Protein AF-0000000065938820 (afdb_homodimer)

Structure (mmCIF, N/CA/C/O backbone):
data_AF-0000000065938820-model_v1
#
loop_
_entity.id
_entity.type
_entity.pdbx_description
1 polymer 'Phosphoribosyl-AMP cyclohydrolase'
#
loop_
_atom_site.group_PDB
_atom_site.id
_atom_site.type_symbol
_atom_site.label_atom_id
_atom_site.label_alt_id
_atom_site.label_comp_id
_atom_site.label_asym_id
_atom_site.label_entity_id
_atom_site.label_seq_id
_atom_site.pdbx_PDB_ins_code
_atom_site.Cartn_x
_atom_site.Cartn_y
_atom_site.Cartn_z
_atom_site.occupancy
_atom_site.B_iso_or_equiv
_atom_site.auth_seq_id
_atom_site.auth_comp_id
_atom_site.auth_asym_id
_atom_site.auth_atom_id
_atom_site.pdbx_PDB_model_num
ATOM 1 N N . MET A 1 1 ? 9.961 26.672 2.346 1 74.88 1 MET A N 1
ATOM 2 C CA . MET A 1 1 ? 10.852 25.812 1.562 1 74.88 1 MET A CA 1
ATOM 3 C C . MET A 1 1 ? 10.242 24.422 1.379 1 74.88 1 MET A C 1
ATOM 5 O O . MET A 1 1 ? 9.5 23.953 2.24 1 74.88 1 MET A O 1
ATOM 9 N N . THR A 1 2 ? 10.219 23.906 0.19 1 89.75 2 THR A N 1
ATOM 10 C CA . THR A 1 2 ? 9.68 22.594 -0.149 1 89.75 2 THR A CA 1
ATOM 11 C C . THR A 1 2 ? 10.469 21.484 0.553 1 89.75 2 THR A C 1
ATOM 13 O O . THR A 1 2 ? 11.703 21.469 0.5 1 89.75 2 THR A O 1
ATOM 16 N N . HIS A 1 3 ? 9.781 20.766 1.315 1 94.62 3 HIS A N 1
ATOM 17 C CA . HIS A 1 3 ? 10.453 19.688 2.018 1 94.62 3 HIS A CA 1
ATOM 18 C C . HIS A 1 3 ? 11.203 18.781 1.047 1 94.62 3 HIS A C 1
ATOM 20 O O . HIS A 1 3 ? 10.688 18.438 -0.017 1 94.62 3 HIS A O 1
ATOM 26 N N . PRO A 1 4 ? 12.383 18.281 1.382 1 95.88 4 PRO A N 1
ATOM 27 C CA . PRO A 1 4 ? 13.219 17.484 0.478 1 95.88 4 PRO A CA 1
ATOM 28 C C . PRO A 1 4 ? 12.531 16.219 -0.011 1 95.88 4 PRO A C 1
ATOM 30 O O . PRO A 1 4 ? 12.812 15.734 -1.11 1 95.88 4 PRO A O 1
ATOM 33 N N . VAL A 1 5 ? 11.641 15.695 0.772 1 97.56 5 VAL A N 1
ATOM 34 C CA . VAL A 1 5 ? 10.977 14.461 0.366 1 97.56 5 VAL A CA 1
ATOM 35 C C . VAL A 1 5 ? 10.133 14.719 -0.882 1 97.56 5 VAL A C 1
ATOM 37 O O . VAL A 1 5 ? 9.953 13.82 -1.71 1 97.56 5 VAL A O 1
ATOM 40 N N . ILE A 1 6 ? 9.578 15.906 -1.03 1 97.94 6 ILE A N 1
ATOM 41 C CA . ILE A 1 6 ? 8.742 16.25 -2.172 1 97.94 6 ILE A CA 1
ATOM 42 C C . ILE A 1 6 ? 9.586 16.281 -3.443 1 97.94 6 ILE A C 1
ATOM 44 O O . ILE A 1 6 ? 9.117 15.891 -4.516 1 97.94 6 ILE A O 1
ATOM 48 N N . THR A 1 7 ? 10.859 16.609 -3.297 1 96.56 7 THR A N 1
ATOM 49 C CA . THR A 1 7 ? 11.789 16.609 -4.422 1 96.56 7 THR A CA 1
ATOM 50 C C . THR A 1 7 ? 12.219 15.18 -4.754 1 96.56 7 THR A C 1
ATOM 52 O O . THR A 1 7 ? 12.422 14.844 -5.926 1 96.56 7 THR A O 1
ATOM 55 N N . ALA A 1 8 ? 12.297 14.344 -3.775 1 97.75 8 ALA A N 1
ATOM 56 C CA . ALA A 1 8 ? 12.773 12.969 -3.945 1 97.75 8 ALA A CA 1
ATOM 57 C C . ALA A 1 8 ? 11.664 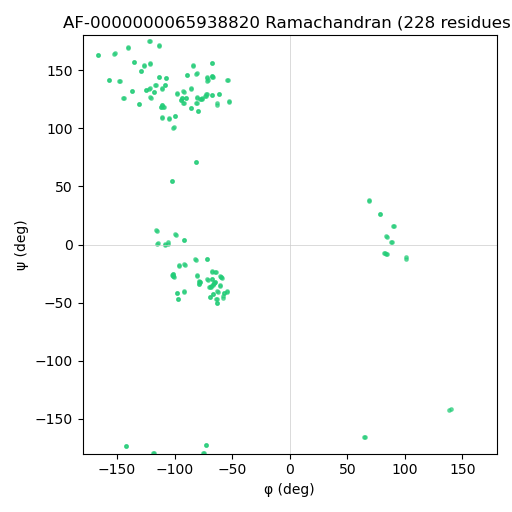12.07 -4.484 1 97.75 8 ALA A C 1
ATOM 59 O O . ALA A 1 8 ? 11.93 11.055 -5.125 1 97.75 8 ALA A O 1
ATOM 60 N N . ALA A 1 9 ? 10.414 12.445 -4.188 1 98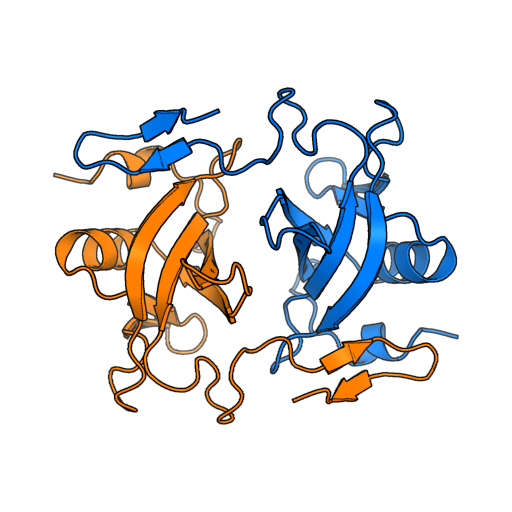.5 9 ALA A N 1
ATOM 61 C CA . ALA A 1 9 ? 9.266 11.617 -4.559 1 98.5 9 ALA A CA 1
ATOM 62 C C . ALA A 1 9 ? 9.031 11.648 -6.066 1 98.5 9 ALA A C 1
ATOM 64 O O . ALA A 1 9 ? 9.25 12.68 -6.711 1 98.5 9 ALA A O 1
ATOM 65 N N . ARG A 1 10 ? 8.68 10.562 -6.613 1 98.44 10 ARG A N 1
ATOM 66 C CA . ARG A 1 10 ? 8.281 10.445 -8.008 1 98.44 10 ARG A CA 1
ATOM 67 C C . ARG A 1 10 ? 6.762 10.383 -8.141 1 98.44 10 ARG A C 1
ATOM 69 O O . ARG A 1 10 ? 6.168 9.312 -7.977 1 98.44 10 ARG A O 1
ATOM 76 N N . PHE A 1 11 ? 6.184 11.516 -8.492 1 98.56 11 PHE A N 1
ATOM 77 C CA . PHE A 1 11 ? 4.738 11.602 -8.68 1 98.56 11 PHE A CA 1
ATOM 78 C C . PHE A 1 11 ? 4.34 11.07 -10.055 1 98.56 11 PHE A C 1
ATOM 80 O O . PHE A 1 11 ? 5.113 11.156 -11.008 1 98.56 11 PHE A O 1
ATOM 87 N N . ASN A 1 12 ? 3.158 10.484 -10.078 1 97.25 12 ASN A N 1
ATOM 88 C CA . ASN A 1 12 ? 2.691 10.055 -11.391 1 97.25 12 ASN A CA 1
ATOM 89 C C . ASN A 1 12 ? 2.266 11.242 -12.25 1 97.25 12 ASN A C 1
ATOM 91 O O . ASN A 1 12 ? 2.461 12.391 -11.867 1 97.25 12 ASN A O 1
ATOM 95 N N . GLU A 1 13 ? 1.677 10.961 -13.422 1 95.56 13 GLU A N 1
ATOM 96 C CA . GLU A 1 13 ? 1.342 12 -14.391 1 95.56 13 GLU A CA 1
ATOM 97 C C . GLU A 1 13 ? 0.293 12.961 -13.828 1 95.56 13 GLU A C 1
ATOM 99 O O . GLU A 1 13 ? 0.225 14.117 -14.234 1 95.56 13 GLU A O 1
ATOM 104 N N . ALA A 1 14 ? -0.484 12.484 -12.844 1 96.69 14 ALA A N 1
ATOM 105 C CA . ALA A 1 14 ? -1.538 13.305 -12.25 1 96.69 14 ALA A CA 1
ATOM 106 C C . ALA A 1 14 ? -1.019 14.07 -11.039 1 96.69 14 ALA A C 1
ATOM 108 O O . ALA A 1 14 ? -1.791 14.727 -10.328 1 96.69 14 ALA A O 1
ATOM 109 N N . GLY A 1 15 ? 0.276 13.961 -10.734 1 98.12 15 GLY A N 1
ATOM 110 C CA . GLY A 1 15 ? 0.854 14.633 -9.586 1 98.12 15 GLY A CA 1
ATOM 111 C C . GLY A 1 15 ? 0.56 13.93 -8.273 1 98.12 15 GLY A C 1
ATOM 112 O O . GLY A 1 15 ? 0.515 14.57 -7.219 1 98.12 15 GLY A O 1
ATOM 113 N N . LEU A 1 16 ? 0.341 12.617 -8.375 1 98.69 16 LEU A N 1
ATOM 114 C CA . LEU A 1 16 ? -0.082 11.883 -7.188 1 98.69 16 LEU A CA 1
ATOM 115 C C . LEU A 1 16 ? 0.898 10.758 -6.863 1 98.69 16 LEU A C 1
ATOM 117 O O . LEU A 1 16 ? 1.628 10.297 -7.738 1 98.69 16 LEU A O 1
ATOM 121 N N . ILE A 1 17 ? 0.941 10.352 -5.648 1 98.81 17 ILE A N 1
ATOM 122 C CA . ILE A 1 17 ? 1.743 9.242 -5.148 1 98.81 17 ILE A CA 1
ATOM 123 C C . ILE A 1 17 ? 0.912 8.398 -4.184 1 98.81 17 ILE A C 1
ATOM 125 O O . ILE A 1 17 ? 0.178 8.938 -3.352 1 98.81 17 ILE A O 1
ATOM 129 N N . PRO A 1 18 ? 0.91 7.074 -4.34 1 98.88 18 PRO A N 1
ATOM 130 C CA . PRO A 1 18 ? 0.192 6.262 -3.357 1 98.88 18 PRO A CA 1
ATOM 131 C C . PRO A 1 18 ? 0.839 6.301 -1.974 1 98.88 18 PRO A C 1
ATOM 133 O O . PRO A 1 18 ? 2.066 6.352 -1.863 1 98.88 18 PRO A O 1
ATOM 136 N N . ALA A 1 19 ? 0.026 6.285 -0.978 1 98.94 19 ALA A N 1
ATOM 137 C CA . ALA A 1 19 ? 0.451 6.27 0.419 1 98.94 19 ALA A CA 1
ATOM 138 C C . ALA A 1 19 ? -0.268 5.176 1.201 1 98.94 19 ALA A C 1
ATOM 140 O O . ALA A 1 19 ? -1.5 5.141 1.24 1 98.94 19 ALA A O 1
ATOM 141 N N . ILE A 1 20 ? 0.505 4.305 1.738 1 98.94 20 ILE A N 1
ATOM 142 C CA . ILE A 1 20 ? -0.006 3.215 2.561 1 98.94 20 ILE A CA 1
ATOM 143 C C . ILE A 1 20 ? -0.032 3.643 4.027 1 98.94 20 ILE A C 1
ATOM 145 O O . ILE A 1 20 ? 0.998 4.031 4.586 1 98.94 20 ILE A O 1
ATOM 149 N N . ALA A 1 21 ? -1.183 3.605 4.645 1 98.94 21 ALA A N 1
ATOM 150 C CA . ALA A 1 21 ? -1.28 3.873 6.078 1 98.94 21 ALA A CA 1
ATOM 151 C C . ALA A 1 21 ? -1.236 2.576 6.879 1 98.94 21 ALA A C 1
ATOM 153 O O . ALA A 1 21 ? -2.033 1.665 6.645 1 98.94 21 ALA A O 1
ATOM 154 N N . GLN A 1 22 ? -0.349 2.496 7.766 1 98.94 22 GLN A N 1
ATOM 155 C CA . GLN A 1 22 ? -0.151 1.353 8.648 1 98.94 22 GLN A CA 1
ATOM 156 C C . GLN A 1 22 ? -0.178 1.776 10.117 1 98.94 22 GLN A C 1
ATOM 158 O O . GLN A 1 22 ? 0.454 2.766 10.492 1 98.94 22 GLN A O 1
ATOM 163 N N . GLN A 1 23 ? -0.93 1.008 10.898 1 98.88 23 GLN A N 1
ATOM 164 C CA . GLN A 1 23 ? -0.911 1.281 12.336 1 98.88 23 GLN A CA 1
ATOM 165 C C . GLN A 1 23 ? 0.488 1.09 12.914 1 98.88 23 GLN A C 1
ATOM 167 O O . GLN A 1 23 ? 1.075 0.014 12.789 1 98.88 23 GLN A O 1
ATOM 172 N N . HIS A 1 24 ? 0.98 2.051 13.648 1 98.62 24 HIS A N 1
ATOM 173 C CA . HIS A 1 24 ? 2.4 2.105 13.977 1 98.62 24 HIS A CA 1
ATOM 174 C C . HIS A 1 24 ? 2.781 1.016 14.969 1 98.62 24 HIS A C 1
ATOM 176 O O . HIS A 1 24 ? 3.898 0.494 14.93 1 98.62 24 HIS A O 1
ATOM 182 N N . ASP A 1 25 ? 1.907 0.591 15.836 1 98 25 ASP A N 1
ATOM 183 C CA . ASP A 1 25 ? 2.287 -0.281 16.938 1 98 25 ASP A CA 1
ATOM 184 C C . ASP A 1 25 ? 1.928 -1.735 16.641 1 98 25 ASP A C 1
ATOM 186 O O . ASP A 1 25 ? 2.594 -2.656 17.125 1 98 25 ASP A O 1
ATOM 190 N N . THR A 1 26 ? 0.891 -2.002 15.82 1 97.5 26 THR A N 1
ATOM 191 C CA . THR A 1 26 ? 0.45 -3.369 15.562 1 97.5 26 THR A CA 1
ATOM 192 C C . THR A 1 26 ? 0.967 -3.863 14.219 1 97.5 26 THR A C 1
ATOM 194 O O . THR A 1 26 ? 1.036 -5.07 13.977 1 97.5 26 THR A O 1
ATOM 197 N N . GLY A 1 27 ? 1.227 -2.93 13.25 1 98.31 27 GLY A N 1
ATOM 198 C CA . GLY A 1 27 ? 1.671 -3.305 11.914 1 98.31 27 GLY A CA 1
ATOM 199 C C . GLY A 1 27 ? 0.526 -3.557 10.953 1 98.31 27 GLY A C 1
ATOM 200 O O . GLY A 1 27 ? 0.749 -3.916 9.797 1 98.31 27 GLY A O 1
ATOM 201 N N . GLU A 1 28 ? -0.659 -3.365 11.43 1 98.25 28 GLU A N 1
ATOM 202 C CA . GLU A 1 28 ? -1.814 -3.576 10.562 1 98.25 28 GLU A CA 1
ATOM 203 C C . GLU A 1 28 ? -1.872 -2.531 9.453 1 98.25 28 GLU A C 1
ATOM 205 O O . GLU A 1 28 ? -1.728 -1.334 9.711 1 98.25 28 GLU A O 1
ATOM 210 N N . VAL A 1 29 ? -2.012 -3.002 8.195 1 98.94 29 VAL A N 1
ATOM 211 C CA . VAL A 1 29 ? -2.262 -2.066 7.105 1 98.94 29 VAL A CA 1
ATOM 212 C C . VAL A 1 29 ? -3.717 -1.604 7.145 1 98.94 29 VAL A C 1
ATOM 214 O O . VAL A 1 29 ? -4.637 -2.424 7.086 1 98.94 29 VAL A O 1
ATOM 217 N N . LEU A 1 30 ? -3.926 -0.308 7.176 1 98.88 30 LEU A N 1
ATOM 218 C CA . LEU A 1 30 ? -5.254 0.251 7.402 1 98.88 30 LEU A CA 1
ATOM 219 C C . LEU A 1 30 ? -5.922 0.62 6.078 1 98.88 30 LEU A C 1
ATOM 221 O O . LEU A 1 30 ? -7.102 0.326 5.871 1 98.88 30 LEU A O 1
ATOM 225 N N . MET A 1 31 ? -5.223 1.31 5.168 1 98.81 31 MET A N 1
ATOM 226 C CA . MET A 1 31 ? -5.766 1.805 3.906 1 98.81 31 MET A CA 1
ATOM 227 C C . MET A 1 31 ? -4.645 2.246 2.971 1 98.81 31 MET A C 1
ATOM 229 O O . MET A 1 31 ? -3.48 2.305 3.373 1 98.81 31 MET A O 1
ATOM 233 N N . MET A 1 32 ? -4.977 2.363 1.763 1 98.88 32 MET A N 1
ATOM 234 C CA . MET A 1 32 ? -4.148 3.088 0.801 1 98.88 32 MET A CA 1
ATOM 235 C C . MET A 1 32 ? -4.934 4.23 0.164 1 98.88 32 MET A C 1
ATOM 237 O O . MET A 1 32 ? -6.102 4.07 -0.188 1 98.88 32 MET A O 1
ATOM 241 N N . ALA A 1 33 ? -4.324 5.367 0.09 1 98.62 33 ALA A N 1
ATOM 242 C CA . ALA A 1 33 ? -4.895 6.535 -0.572 1 98.62 33 ALA A CA 1
ATOM 243 C C . ALA A 1 33 ? -3.818 7.32 -1.32 1 98.62 33 ALA A C 1
ATOM 245 O O . ALA A 1 33 ? -2.709 6.82 -1.527 1 98.62 33 ALA A O 1
ATOM 246 N N . TRP A 1 34 ? -4.199 8.438 -1.82 1 98.75 34 TRP A N 1
ATOM 247 C CA . TRP A 1 34 ? -3.295 9.203 -2.676 1 98.75 34 TRP A CA 1
ATOM 248 C C . TRP A 1 34 ? -2.893 10.516 -2.014 1 98.75 34 TRP A C 1
ATOM 250 O O . TRP A 1 34 ? -3.688 11.117 -1.289 1 98.75 34 TRP A O 1
ATOM 260 N N . MET A 1 35 ? -1.697 10.867 -2.258 1 98.88 35 MET A N 1
ATOM 261 C CA . MET A 1 35 ? -1.204 12.164 -1.806 1 98.88 35 MET A CA 1
ATOM 262 C C . MET A 1 35 ? -0.596 12.945 -2.963 1 98.88 35 MET A C 1
ATOM 264 O O . MET A 1 35 ? -0.223 12.367 -3.984 1 98.88 35 MET A O 1
ATOM 268 N N . ASN A 1 36 ? -0.599 14.242 -2.861 1 98.75 36 ASN A N 1
ATOM 269 C CA . ASN A 1 36 ? 0.2 15.133 -3.697 1 98.75 36 ASN A CA 1
ATOM 270 C C . ASN A 1 36 ? 1.191 15.945 -2.865 1 98.75 36 ASN A C 1
ATOM 272 O O . ASN A 1 36 ? 1.304 15.742 -1.655 1 98.75 36 ASN A O 1
ATOM 276 N N . ALA A 1 37 ? 1.942 16.781 -3.557 1 98.56 37 ALA A N 1
ATOM 277 C CA . ALA A 1 37 ? 2.967 17.562 -2.871 1 98.56 37 ALA A CA 1
ATOM 278 C C . ALA A 1 37 ? 2.371 18.344 -1.705 1 98.56 37 ALA A C 1
ATOM 280 O O . ALA A 1 37 ? 2.938 18.375 -0.61 1 98.56 37 ALA A O 1
ATOM 281 N N . GLU A 1 38 ? 1.217 18.891 -1.902 1 98.56 38 GLU A N 1
ATOM 282 C CA . GLU A 1 38 ? 0.58 19.719 -0.883 1 98.56 38 GLU A CA 1
ATOM 283 C C . GLU A 1 38 ? 0.142 18.875 0.314 1 98.56 38 GLU A C 1
ATOM 285 O O . GLU A 1 38 ? 0.326 19.281 1.464 1 98.56 38 GLU A O 1
ATOM 290 N N . SER A 1 39 ? -0.468 17.734 0.057 1 98.81 39 SER A N 1
ATOM 291 C CA . SER A 1 39 ? -0.937 16.891 1.151 1 98.81 39 SER A CA 1
ATOM 292 C C . SER A 1 39 ? 0.232 16.328 1.952 1 98.81 39 SER A C 1
ATOM 294 O O . SER A 1 39 ? 0.131 16.156 3.168 1 98.81 39 SER A O 1
ATOM 296 N N . ILE A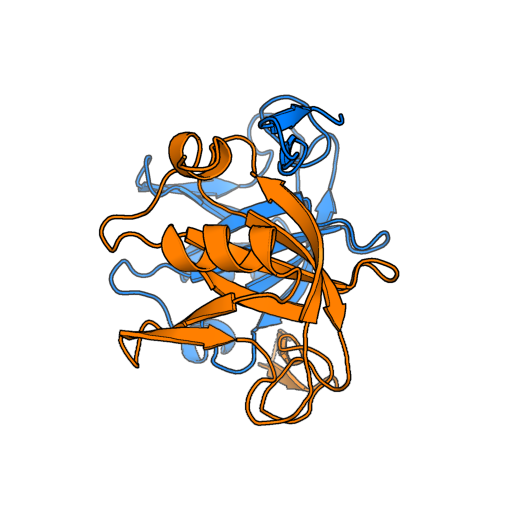 1 40 ? 1.34 16.031 1.283 1 98.75 40 ILE A N 1
ATOM 297 C CA . ILE A 1 40 ? 2.541 15.586 1.98 1 98.75 40 ILE A CA 1
ATOM 298 C C . ILE A 1 40 ? 3.047 16.703 2.9 1 98.75 40 ILE A C 1
ATOM 300 O O . ILE A 1 40 ? 3.277 16.469 4.09 1 98.75 40 ILE A O 1
ATOM 304 N N . ALA A 1 41 ? 3.162 17.875 2.326 1 98.31 41 ALA A N 1
ATOM 305 C CA . ALA A 1 41 ? 3.65 19.016 3.102 1 98.31 41 ALA A CA 1
ATOM 306 C C . ALA A 1 41 ? 2.76 19.266 4.312 1 98.31 41 ALA A C 1
ATOM 308 O O . ALA A 1 41 ? 3.258 19.484 5.422 1 98.31 41 ALA A O 1
ATOM 309 N N . GLU A 1 42 ? 1.504 19.25 4.129 1 98.25 42 GLU A N 1
ATOM 310 C CA . GLU A 1 42 ? 0.563 19.5 5.219 1 98.25 42 GLU A CA 1
ATOM 311 C C . GLU A 1 42 ? 0.669 18.438 6.301 1 98.25 42 GLU A C 1
ATOM 313 O O . GLU A 1 42 ? 0.663 18.75 7.492 1 98.25 42 GLU A O 1
ATOM 318 N N . SER A 1 43 ? 0.7 17.156 5.895 1 98.69 43 SER A N 1
ATOM 319 C CA . SER A 1 43 ? 0.813 16.062 6.852 1 98.69 43 SER A CA 1
ATOM 320 C C . SER A 1 43 ? 2.059 16.203 7.719 1 98.69 43 SER A C 1
ATOM 322 O O . SER A 1 43 ? 2.008 15.992 8.93 1 98.69 43 SER A O 1
ATOM 324 N N . LEU A 1 44 ? 3.162 16.594 7.078 1 98.31 44 LEU A N 1
ATOM 325 C CA . LEU A 1 44 ? 4.422 16.734 7.801 1 98.31 44 LEU A CA 1
ATOM 326 C C . LEU A 1 44 ? 4.375 17.922 8.75 1 98.31 44 LEU A C 1
ATOM 328 O O . LEU A 1 44 ? 4.922 17.875 9.852 1 98.31 44 LEU A O 1
ATOM 332 N N . SER A 1 45 ? 3.734 18.969 8.359 1 97.56 45 SER A N 1
ATOM 333 C CA . SER A 1 45 ? 3.736 20.188 9.148 1 97.56 45 SER A CA 1
ATOM 334 C C . SER A 1 45 ? 2.762 20.094 10.32 1 97.56 45 SER A C 1
ATOM 336 O O . SER A 1 45 ? 3.037 20.609 11.406 1 97.56 45 SER A O 1
ATOM 338 N N . THR A 1 46 ? 1.609 19.375 10.148 1 97.81 46 THR A N 1
ATOM 339 C CA . THR A 1 46 ? 0.548 19.406 11.148 1 97.81 46 THR A CA 1
ATOM 340 C C . THR A 1 46 ? 0.581 18.156 12.008 1 97.81 46 THR A C 1
ATOM 342 O O . THR A 1 46 ? 0.03 18.141 13.117 1 97.81 46 THR A O 1
ATOM 345 N N . GLY A 1 47 ? 1.131 17.094 11.422 1 98.12 47 GLY A N 1
ATOM 346 C CA . GLY A 1 47 ? 1.105 15.805 12.109 1 98.12 47 GLY A CA 1
ATOM 347 C C . GLY A 1 47 ? -0.187 15.039 11.898 1 98.12 47 GLY A C 1
ATOM 348 O O . GLY A 1 47 ? -0.33 13.914 12.367 1 98.12 47 GLY A O 1
ATOM 349 N N . GLN A 1 48 ? -1.12 15.688 11.305 1 98.44 48 GLN A N 1
ATOM 350 C CA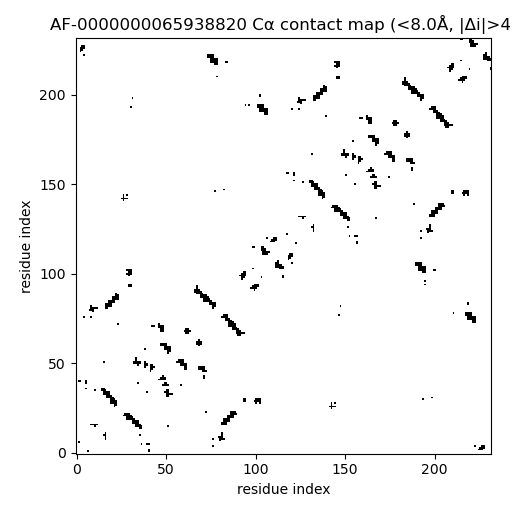 . GLN A 1 48 ? -2.359 15.031 10.898 1 98.44 48 GLN A CA 1
ATOM 351 C C . GLN A 1 48 ? -2.316 14.641 9.43 1 98.44 48 GLN A C 1
ATOM 353 O O . GLN A 1 48 ? -2.021 15.469 8.562 1 98.44 48 GLN A O 1
ATOM 358 N N . VAL A 1 49 ? -2.658 13.375 9.172 1 98.88 49 VAL A N 1
ATOM 359 C CA . VAL A 1 49 ? -2.482 12.883 7.805 1 98.88 49 VAL A CA 1
ATOM 360 C C . VAL A 1 49 ? -3.535 13.508 6.895 1 98.88 49 VAL A C 1
ATOM 362 O O . VAL A 1 49 ? -4.719 13.539 7.23 1 98.88 49 VAL A O 1
ATOM 365 N N . CYS A 1 50 ? -3.104 14.047 5.832 1 98.88 50 CYS A N 1
ATOM 366 C CA . CYS A 1 50 ? -3.902 14.648 4.77 1 98.88 50 CYS A CA 1
ATOM 367 C C . CYS A 1 50 ? -3.697 13.906 3.449 1 98.88 50 CYS A C 1
ATOM 369 O O . CYS A 1 50 ? -2.562 13.633 3.057 1 98.88 50 CYS A O 1
ATOM 371 N N . TYR A 1 51 ? -4.797 13.555 2.766 1 98.81 51 TYR A N 1
ATOM 372 C CA . TYR A 1 51 ? -4.758 12.875 1.473 1 98.81 51 TYR A CA 1
ATOM 373 C C . TYR A 1 51 ? -5.312 13.773 0.372 1 98.81 51 TYR A C 1
ATOM 375 O O . TYR A 1 51 ? -5.73 14.898 0.633 1 98.81 51 TYR A O 1
ATOM 383 N N . PHE A 1 52 ? -5.152 13.32 -0.837 1 98.75 52 PHE A N 1
ATOM 384 C CA . PHE A 1 52 ? -5.773 13.953 -1.995 1 98.75 52 PHE A CA 1
ATOM 385 C C . PHE A 1 52 ? -6.852 13.055 -2.588 1 98.75 52 PHE A C 1
ATOM 387 O O . PHE A 1 52 ? -6.586 11.898 -2.941 1 98.75 52 PHE A O 1
ATOM 394 N N . SER A 1 53 ? -8.055 13.578 -2.57 1 97.25 53 SER A N 1
ATOM 395 C CA . SER A 1 53 ? -9.164 12.859 -3.191 1 97.25 53 SER A CA 1
ATOM 396 C C . SER A 1 53 ? -9.164 13.047 -4.703 1 97.25 53 SER A C 1
ATOM 398 O O . SER A 1 53 ? -9.398 14.148 -5.203 1 97.25 53 SER A O 1
ATOM 400 N N . ARG A 1 54 ? -8.961 12.023 -5.316 1 95.31 54 ARG A N 1
ATOM 401 C CA . ARG A 1 54 ? -8.922 12.078 -6.773 1 95.31 54 ARG A CA 1
ATOM 402 C C . ARG A 1 54 ? -10.297 12.414 -7.344 1 95.31 54 ARG A C 1
ATOM 404 O O . ARG A 1 54 ? -10.414 13.203 -8.281 1 95.31 54 ARG A O 1
ATOM 411 N N . SER A 1 55 ? -11.375 11.82 -6.809 1 93.12 55 SER A N 1
ATOM 412 C CA . SER A 1 55 ? -12.734 12.031 -7.297 1 93.12 55 SER A CA 1
ATOM 413 C C . SER A 1 55 ? -13.211 13.453 -7.016 1 93.12 55 SER A C 1
ATOM 415 O O . SER A 1 55 ? -13.891 14.062 -7.844 1 93.12 55 SER A O 1
ATOM 417 N N . ARG A 1 56 ? -12.812 14.039 -5.871 1 94.94 56 ARG A N 1
ATOM 418 C CA . ARG A 1 56 ? -13.289 15.359 -5.469 1 94.94 56 ARG A CA 1
ATOM 419 C C . ARG A 1 56 ? -12.289 16.438 -5.875 1 94.94 56 ARG A C 1
ATOM 421 O O . ARG A 1 56 ? -12.625 17.625 -5.887 1 94.94 56 ARG A O 1
ATOM 428 N N . GLY A 1 57 ? -11.07 16 -6.141 1 95.69 57 GLY A N 1
ATOM 429 C CA . GLY A 1 57 ? -10.062 16.953 -6.586 1 95.69 57 GLY A CA 1
ATOM 430 C C . GLY A 1 57 ? -9.641 17.922 -5.504 1 95.69 57 GLY A C 1
ATOM 431 O O . GLY A 1 57 ? -9.43 19.109 -5.773 1 95.69 57 GLY A O 1
ATOM 432 N N . LYS A 1 58 ? -9.555 17.422 -4.316 1 97.56 58 LYS A N 1
ATOM 433 C CA . LYS A 1 58 ? -9.188 18.312 -3.223 1 97.56 58 LYS A CA 1
ATOM 434 C C . LYS A 1 58 ? -8.484 17.547 -2.102 1 97.56 58 LYS A C 1
ATOM 436 O O . LYS A 1 58 ? -8.547 16.328 -2.049 1 97.56 58 LYS A O 1
ATOM 441 N N . LEU A 1 59 ? -7.844 18.297 -1.26 1 98.12 59 LEU A N 1
ATOM 442 C CA . LEU A 1 59 ? -7.25 17.75 -0.042 1 98.12 59 LEU A CA 1
ATOM 443 C C . LEU A 1 59 ? -8.328 17.281 0.925 1 98.12 59 LEU A C 1
ATOM 445 O O . LEU A 1 59 ? -9.406 17.875 1.001 1 98.12 59 LEU A O 1
ATOM 449 N N . TRP A 1 60 ? -8.062 16.297 1.576 1 96.75 60 TRP A N 1
ATOM 450 C CA . TRP A 1 60 ? -8.961 15.836 2.629 1 96.75 60 TRP A CA 1
ATOM 451 C C . TRP A 1 60 ? -8.172 15.273 3.805 1 96.75 60 TRP A C 1
ATOM 453 O O . TRP A 1 60 ? -7.32 14.398 3.627 1 96.75 60 TRP A O 1
ATOM 463 N N . ARG A 1 61 ? -8.406 15.75 4.945 1 97.12 61 ARG A N 1
ATOM 464 C CA . ARG A 1 61 ? -7.789 15.305 6.191 1 97.12 61 ARG A CA 1
ATOM 465 C C . ARG A 1 61 ? -8.555 14.125 6.789 1 97.12 61 ARG A C 1
ATOM 467 O O . ARG A 1 61 ? -9.742 14.234 7.09 1 97.12 61 ARG A O 1
ATOM 474 N N . LYS A 1 62 ? -7.867 13.031 6.875 1 96.5 62 LYS A N 1
ATOM 475 C CA . LYS A 1 62 ? -8.531 11.836 7.391 1 96.5 62 LYS A CA 1
ATOM 476 C C . LYS A 1 62 ? -9.203 12.117 8.734 1 96.5 62 LYS A C 1
ATOM 478 O O . LYS A 1 62 ? -8.547 12.562 9.68 1 96.5 62 LYS A O 1
ATOM 483 N N . GLY A 1 63 ? -10.5 11.852 8.758 1 95.56 63 GLY A N 1
ATOM 484 C CA . GLY A 1 63 ? -11.25 11.977 10 1 95.56 63 GLY A CA 1
ATOM 485 C C . GLY A 1 63 ? -11.711 13.398 10.273 1 95.56 63 GLY A C 1
ATOM 486 O O . GLY A 1 63 ? -12.219 13.688 11.359 1 95.56 63 GLY A O 1
ATOM 487 N N . GLU A 1 64 ? -11.539 14.344 9.367 1 93.19 64 GLU A N 1
ATOM 488 C CA . GLU A 1 64 ? -11.93 15.734 9.602 1 93.19 64 GLU A CA 1
ATOM 489 C C . GLU A 1 64 ? -13.43 15.844 9.867 1 93.19 64 GLU A C 1
ATOM 491 O O . GLU A 1 64 ? -13.867 16.672 10.664 1 93.19 64 GLU A O 1
ATOM 496 N N . SER A 1 65 ? -14.211 15 9.203 1 92 65 SER A N 1
ATOM 497 C CA . SER A 1 65 ? -15.656 15.008 9.406 1 92 65 SER A CA 1
ATOM 498 C C . SER A 1 65 ? -16.062 14.023 10.492 1 92 65 SER A C 1
ATOM 500 O O . SER A 1 65 ? -16.891 14.344 11.352 1 92 65 SER A O 1
ATOM 502 N N . SER A 1 66 ? -15.539 12.914 10.57 1 93.56 66 SER A N 1
ATOM 503 C CA . SER A 1 66 ? -15.969 11.805 11.414 1 93.56 66 SER A CA 1
ATOM 504 C C . SER A 1 66 ? -15.281 11.844 12.773 1 93.56 66 SER A C 1
ATOM 506 O O . SER A 1 66 ? -15.719 11.18 13.719 1 93.56 66 SER A O 1
ATOM 508 N N . GLY A 1 67 ? -14.156 12.609 12.906 1 96.5 67 GLY A N 1
ATOM 509 C CA . GLY A 1 67 ? -13.352 12.562 14.117 1 96.5 67 GLY A CA 1
ATOM 510 C C . GLY A 1 67 ? -12.383 11.398 14.148 1 96.5 67 GLY A C 1
ATOM 511 O O . GLY A 1 67 ? -11.57 11.273 15.07 1 96.5 67 GLY A O 1
ATOM 512 N N . HIS A 1 68 ? -12.398 10.445 13.227 1 97.75 68 HIS A N 1
ATOM 513 C CA . HIS A 1 68 ? -11.508 9.297 13.148 1 97.75 68 HIS A CA 1
ATOM 514 C C . HIS A 1 68 ? -10.172 9.672 12.508 1 97.75 68 HIS A C 1
ATOM 516 O O . HIS A 1 68 ? -9.836 9.156 11.438 1 97.75 68 HIS A O 1
ATOM 522 N N . VAL A 1 69 ? -9.375 10.406 13.18 1 98.31 69 VAL A N 1
ATOM 523 C CA . VAL A 1 69 ? -8.188 11.062 12.633 1 98.31 69 VAL A CA 1
ATOM 524 C C . VAL A 1 69 ? -7.012 10.086 12.641 1 98.31 69 VAL A C 1
ATOM 526 O O . VAL A 1 69 ? -7.004 9.109 13.398 1 98.31 69 VAL A O 1
ATOM 529 N N . GLN A 1 70 ? -6.117 10.352 11.75 1 98.69 70 GLN A N 1
ATOM 530 C CA . GLN A 1 70 ? -4.812 9.695 11.727 1 98.69 70 GLN A CA 1
ATOM 531 C C . GLN A 1 70 ? -3.701 10.664 12.125 1 98.69 70 GLN A C 1
ATOM 533 O O . GLN A 1 70 ? -3.49 11.68 11.453 1 98.69 70 GLN A O 1
ATOM 538 N N . ARG A 1 71 ? -3.07 10.32 13.164 1 98.81 71 ARG A N 1
ATOM 539 C CA . ARG A 1 71 ? -1.875 11.07 13.539 1 98.81 71 ARG A CA 1
ATOM 540 C C . ARG A 1 71 ? -0.624 10.438 12.945 1 98.81 71 ARG A C 1
ATOM 542 O O . ARG A 1 71 ? -0.403 9.234 13.086 1 98.81 71 ARG A O 1
ATOM 549 N N . LEU A 1 72 ? 0.192 11.227 12.336 1 98.88 72 LEU A N 1
ATOM 550 C CA . LEU A 1 72 ? 1.401 10.734 11.688 1 98.88 72 LEU A CA 1
ATOM 551 C C . LEU A 1 72 ? 2.512 10.516 12.711 1 98.88 72 LEU A C 1
ATOM 553 O O . LEU A 1 72 ? 2.891 11.438 13.43 1 98.88 72 LEU A O 1
ATOM 557 N N . VAL A 1 73 ? 2.99 9.305 12.773 1 98.88 73 VAL A N 1
ATOM 558 C CA . VAL A 1 73 ? 4.102 8.969 13.656 1 98.88 73 VAL A CA 1
ATOM 559 C C . VAL A 1 73 ? 5.41 8.969 12.867 1 98.88 73 VAL A C 1
ATOM 561 O O . VAL A 1 73 ? 6.426 9.484 13.344 1 98.88 73 VAL A O 1
ATOM 564 N N . GLU A 1 74 ? 5.371 8.414 11.648 1 98.81 74 GLU A N 1
ATOM 565 C CA . GLU A 1 74 ? 6.543 8.32 10.789 1 98.81 74 GLU A CA 1
ATOM 566 C C . GLU A 1 74 ? 6.141 8.188 9.32 1 98.81 74 GLU A C 1
ATOM 568 O O . GLU A 1 74 ? 5.125 7.562 9.008 1 98.81 74 GLU A O 1
ATOM 573 N N . MET A 1 75 ? 6.852 8.812 8.469 1 98.88 75 MET A N 1
ATOM 574 C CA . MET A 1 75 ? 6.691 8.672 7.023 1 98.88 75 MET A CA 1
ATOM 575 C C . MET A 1 75 ? 7.949 8.086 6.395 1 98.88 75 MET A C 1
ATOM 577 O O . MET A 1 75 ? 9.062 8.453 6.758 1 98.88 75 MET A O 1
ATOM 581 N N . ARG A 1 76 ? 7.793 7.141 5.445 1 98.88 76 ARG A N 1
ATOM 582 C CA . ARG A 1 76 ? 8.906 6.543 4.715 1 98.88 76 ARG A CA 1
ATOM 583 C C . ARG A 1 76 ? 8.664 6.59 3.211 1 98.88 76 ARG A C 1
ATOM 585 O O . ARG A 1 76 ? 7.516 6.574 2.764 1 98.88 76 ARG A O 1
ATOM 592 N N . LEU A 1 77 ? 9.703 6.691 2.508 1 98.81 77 LEU A N 1
ATOM 593 C CA . LEU A 1 77 ? 9.695 6.656 1.049 1 98.81 77 LEU A CA 1
ATOM 594 C C . LEU A 1 77 ? 10.352 5.375 0.537 1 98.81 77 LEU A C 1
ATOM 596 O O . LEU A 1 77 ? 11.414 4.984 1.02 1 98.81 77 LEU A O 1
ATOM 600 N N . ASP A 1 78 ? 9.719 4.723 -0.426 1 98.69 78 ASP A N 1
ATOM 601 C CA . ASP A 1 78 ? 10.266 3.434 -0.85 1 98.69 78 ASP A CA 1
ATOM 602 C C . ASP A 1 78 ? 11.516 3.619 -1.698 1 98.69 78 ASP A C 1
ATOM 604 O O . ASP A 1 78 ? 11.945 4.75 -1.945 1 98.69 78 ASP A O 1
ATOM 608 N N . CYS A 1 79 ? 12.133 2.588 -2.174 1 97.88 79 CYS A N 1
ATOM 609 C CA . CYS A 1 79 ? 13.469 2.545 -2.75 1 97.88 79 CYS A CA 1
ATOM 610 C C . CYS A 1 79 ? 13.531 3.336 -4.051 1 97.88 79 CYS A C 1
ATOM 612 O O . CYS A 1 79 ? 14.547 3.959 -4.355 1 97.88 79 CYS A O 1
ATOM 614 N N . ASP A 1 80 ? 12.43 3.355 -4.82 1 96.62 80 ASP A N 1
ATOM 615 C CA . ASP A 1 80 ? 12.492 4.082 -6.086 1 96.62 80 ASP A CA 1
ATOM 616 C C . ASP A 1 80 ? 11.68 5.371 -6.02 1 96.62 80 ASP A C 1
ATOM 618 O O . ASP A 1 80 ? 11.508 6.059 -7.031 1 96.62 80 ASP A O 1
ATOM 622 N N . GLY A 1 81 ? 11.039 5.676 -4.887 1 98.25 81 GLY A N 1
ATOM 623 C CA . GLY A 1 81 ? 10.492 6.996 -4.602 1 98.25 81 GLY A CA 1
ATOM 624 C C . GLY A 1 81 ? 9.055 7.16 -5.066 1 98.25 81 GLY A C 1
ATOM 625 O O . GLY A 1 81 ? 8.531 8.273 -5.09 1 98.25 81 GLY A O 1
ATOM 626 N N . ASP A 1 82 ? 8.344 6.066 -5.359 1 98.56 82 ASP A N 1
ATOM 627 C CA . ASP A 1 82 ? 7.027 6.266 -5.961 1 98.56 82 ASP A CA 1
ATOM 628 C C . ASP A 1 82 ? 5.918 5.762 -5.035 1 98.56 82 ASP A C 1
ATOM 630 O O . ASP A 1 82 ? 4.773 5.602 -5.461 1 98.56 82 ASP A O 1
ATOM 634 N N . THR A 1 83 ? 6.238 5.461 -3.82 1 98.88 83 THR A N 1
ATOM 635 C CA . THR A 1 83 ? 5.25 5.043 -2.83 1 98.88 83 THR A CA 1
ATOM 636 C C . THR A 1 83 ? 5.66 5.5 -1.433 1 98.88 83 THR A C 1
ATOM 638 O O . THR A 1 83 ? 6.836 5.418 -1.069 1 98.88 83 THR A O 1
ATOM 641 N N . LEU A 1 84 ? 4.68 5.934 -0.664 1 98.94 84 LEU A N 1
ATOM 642 C CA . LEU A 1 84 ? 4.91 6.328 0.722 1 98.94 84 LEU A CA 1
ATOM 643 C C . LEU A 1 84 ? 4.328 5.297 1.684 1 98.94 84 LEU A C 1
ATOM 645 O O . LEU A 1 84 ? 3.295 4.688 1.396 1 98.94 84 LEU A O 1
ATOM 649 N N . LEU A 1 85 ? 5.008 5.082 2.752 1 98.94 85 LEU A N 1
ATOM 650 C CA . LEU A 1 85 ? 4.473 4.391 3.918 1 98.94 85 LEU A CA 1
ATOM 651 C C . LEU A 1 85 ? 4.297 5.352 5.09 1 98.94 85 LEU A C 1
ATOM 653 O O . LEU A 1 85 ? 5.246 6.027 5.488 1 98.94 85 LEU A O 1
ATOM 657 N N . LEU A 1 86 ? 3.1 5.48 5.551 1 98.94 86 LEU A N 1
ATOM 658 C CA . LEU A 1 86 ? 2.771 6.293 6.719 1 98.94 86 LEU A CA 1
ATOM 659 C C . LEU A 1 86 ? 2.492 5.418 7.934 1 98.94 86 LEU A C 1
ATOM 661 O O . LEU A 1 86 ? 1.502 4.684 7.961 1 98.94 86 LEU A O 1
ATOM 665 N N . LEU A 1 87 ? 3.395 5.41 8.898 1 98.94 87 LEU A N 1
ATOM 666 C CA . LEU A 1 87 ? 3.059 4.859 10.203 1 98.94 87 LEU A CA 1
ATOM 667 C C . LEU A 1 87 ? 2.205 5.836 11.008 1 98.94 87 LEU A C 1
ATOM 669 O O . LEU A 1 87 ? 2.613 6.977 11.234 1 98.94 87 LEU A O 1
ATOM 673 N N . VAL A 1 88 ? 1.01 5.34 11.477 1 98.94 88 VAL A N 1
ATOM 674 C CA . VAL A 1 88 ? 0.049 6.301 12.016 1 98.94 88 VAL A CA 1
ATOM 675 C C . VAL A 1 88 ? -0.542 5.77 13.312 1 98.94 88 VAL A C 1
ATOM 677 O O . VAL A 1 88 ? -0.47 4.57 13.594 1 98.94 88 VAL A O 1
ATOM 680 N N . GLU A 1 89 ? -1.023 6.699 14.109 1 98.81 89 GLU A N 1
ATOM 681 C CA . GLU A 1 89 ? -1.958 6.41 15.188 1 98.81 89 GLU A CA 1
ATOM 682 C C . GLU A 1 89 ? -3.395 6.723 14.781 1 98.81 89 GLU A C 1
ATOM 684 O O . GLU A 1 89 ? -3.756 7.891 14.602 1 98.81 89 GLU A O 1
ATOM 689 N N . GLN A 1 90 ? -4.184 5.68 14.617 1 98.75 90 GLN A N 1
ATOM 690 C CA . GLN A 1 90 ? -5.559 5.789 14.148 1 98.75 90 GLN A CA 1
ATOM 691 C C . GLN A 1 90 ? -6.527 5.953 15.312 1 98.75 90 GLN A C 1
ATOM 693 O O . GLN A 1 90 ? -6.508 5.164 16.266 1 98.75 90 GLN A O 1
ATOM 698 N N . THR A 1 91 ? -7.359 6.977 15.289 1 98.38 91 THR A N 1
ATOM 699 C CA . THR A 1 91 ? -8.5 7.102 16.188 1 98.38 91 THR A CA 1
ATOM 700 C C . THR A 1 91 ? -9.766 6.539 15.539 1 98.38 91 THR A C 1
ATOM 702 O O . THR A 1 91 ? -10.133 6.938 14.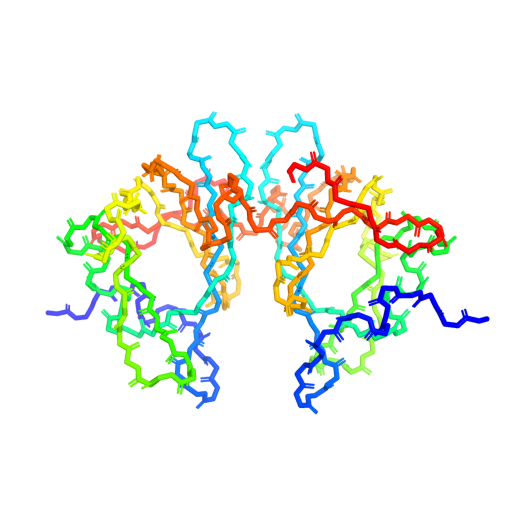438 1 98.38 91 THR A O 1
ATOM 705 N N . GLY A 1 92 ? -10.422 5.598 16.281 1 98 92 GLY A N 1
ATOM 706 C CA . GLY A 1 92 ? -11.602 5.008 15.68 1 98 92 GLY A CA 1
ATOM 707 C C . GLY A 1 92 ? -11.305 4.195 14.438 1 98 92 GLY A C 1
ATOM 708 O O . GLY A 1 92 ? -10.148 3.834 14.188 1 98 92 GLY A O 1
ATOM 709 N N . PRO A 1 93 ? -12.367 3.867 13.656 1 97.94 93 PRO A N 1
ATOM 710 C CA . PRO A 1 93 ? -12.148 3.062 12.453 1 97.94 93 PRO A CA 1
ATOM 711 C C . PRO A 1 93 ? -11.453 3.842 11.336 1 97.94 93 PRO A C 1
ATOM 713 O O . PRO A 1 93 ? -11.703 5.039 11.164 1 97.94 93 PRO A O 1
ATOM 716 N N . ALA A 1 94 ? -10.609 3.195 10.609 1 97.94 94 ALA A N 1
ATOM 717 C CA . ALA A 1 94 ? -9.953 3.818 9.469 1 97.94 94 ALA A CA 1
ATOM 718 C C . ALA A 1 94 ? -10.883 3.861 8.258 1 97.94 94 ALA A C 1
ATOM 720 O O . ALA A 1 94 ? -10.828 4.801 7.457 1 97.94 94 ALA A O 1
ATOM 721 N N . CYS A 1 95 ? -11.727 2.914 8.141 1 97.75 95 CYS A N 1
ATOM 722 C CA . CYS A 1 95 ? -12.586 2.809 6.961 1 97.75 95 CYS A CA 1
ATOM 723 C C . CYS A 1 95 ? -13.883 3.582 7.16 1 97.75 95 CYS A C 1
ATOM 725 O O . CYS A 1 95 ? -14.469 3.549 8.242 1 97.75 95 CYS A O 1
ATOM 727 N N . HIS A 1 96 ? -14.359 4.121 6.133 1 94.44 96 HIS A N 1
ATOM 728 C CA . HIS A 1 96 ? -15.602 4.883 6.172 1 94.44 96 HIS A CA 1
ATOM 729 C C . HIS A 1 96 ? -16.797 3.975 6.457 1 94.44 96 HIS A C 1
ATOM 731 O O . HIS A 1 96 ? -17.844 4.441 6.914 1 94.44 96 HIS A O 1
ATOM 737 N N . THR A 1 97 ? -16.641 2.693 6.164 1 95.75 97 THR A N 1
ATOM 738 C CA . THR A 1 97 ? -17.719 1.737 6.395 1 95.75 97 THR A CA 1
ATOM 739 C C . THR A 1 97 ? -17.906 1.47 7.887 1 95.75 97 THR A C 1
ATOM 741 O O . THR A 1 97 ? -18.891 0.862 8.297 1 95.75 97 THR A O 1
ATOM 744 N N . GLY A 1 98 ? -16.953 1.903 8.641 1 96.25 98 GLY A N 1
ATOM 745 C CA . GLY A 1 98 ? -16.953 1.603 10.062 1 96.25 98 GLY A CA 1
ATOM 746 C C . GLY A 1 98 ? -16.016 0.472 10.43 1 96.25 98 GLY A C 1
ATOM 747 O O . GLY A 1 98 ? -15.742 0.243 11.609 1 96.25 98 GLY A O 1
ATOM 748 N N . ALA A 1 99 ? -15.484 -0.259 9.453 1 97.25 99 ALA A N 1
ATOM 749 C CA . ALA A 1 99 ? -14.516 -1.323 9.711 1 97.25 99 ALA A CA 1
ATOM 750 C C . ALA A 1 99 ? -13.195 -0.752 10.219 1 97.25 99 ALA A C 1
ATOM 752 O O . ALA A 1 99 ? -12.852 0.394 9.922 1 97.25 99 ALA A O 1
ATOM 753 N N . HIS A 1 100 ? -12.453 -1.542 10.914 1 97.06 100 HIS A N 1
ATOM 754 C CA . HIS A 1 100 ? -11.18 -1.113 11.484 1 97.06 100 HIS A CA 1
ATOM 755 C C . HIS A 1 100 ? -10.188 -0.721 10.398 1 97.06 100 HIS A C 1
ATOM 757 O O . HIS A 1 100 ? -9.414 0.227 10.562 1 97.06 100 HIS A O 1
ATOM 763 N N . ASN A 1 101 ? -10.148 -1.441 9.359 1 98.5 101 ASN A N 1
ATOM 764 C CA . ASN A 1 101 ? -9.305 -1.161 8.195 1 98.5 101 ASN A CA 1
ATOM 765 C C . ASN A 1 101 ? -10.031 -1.471 6.891 1 98.5 101 ASN A C 1
ATOM 767 O O . ASN A 1 101 ? -11.109 -2.066 6.898 1 98.5 101 ASN A O 1
ATOM 771 N N . CYS A 1 102 ? -9.516 -1.1 5.801 1 98.69 102 CYS A N 1
ATOM 772 C CA . CYS A 1 102 ? -10.188 -1.21 4.512 1 98.69 102 CYS A CA 1
ATOM 773 C C . CYS A 1 102 ? -10.047 -2.615 3.939 1 98.69 102 CYS A C 1
ATOM 775 O O . CYS A 1 102 ? -10.695 -2.955 2.947 1 98.69 102 CYS A O 1
ATOM 777 N N . PHE A 1 103 ? -9.188 -3.416 4.484 1 98.75 103 PHE A N 1
ATOM 778 C CA . PHE A 1 103 ? -8.852 -4.715 3.916 1 98.75 103 PHE A CA 1
ATOM 779 C C . PHE A 1 103 ? -9.547 -5.836 4.68 1 98.75 103 PHE A C 1
ATOM 781 O O . PHE A 1 103 ? -8.906 -6.809 5.086 1 98.75 103 PHE A O 1
ATOM 788 N N . PHE A 1 104 ? -10.859 -5.691 4.754 1 98.44 104 PHE A N 1
ATOM 789 C CA . PHE A 1 104 ? -11.625 -6.637 5.562 1 98.44 104 PHE A CA 1
ATOM 790 C C . PHE A 1 104 ? -12.258 -7.711 4.688 1 98.44 104 PHE A C 1
ATOM 792 O O . PHE A 1 104 ? -13.062 -8.508 5.164 1 98.44 104 PHE A O 1
ATOM 799 N N . ARG A 1 105 ? -11.953 -7.809 3.385 1 98.5 105 ARG A N 1
ATOM 800 C CA . ARG A 1 105 ? -12.469 -8.828 2.475 1 98.5 105 ARG A CA 1
ATOM 801 C C . ARG A 1 105 ? -11.367 -9.789 2.051 1 98.5 105 ARG A C 1
ATOM 803 O O . ARG A 1 105 ? -10.5 -9.438 1.251 1 98.5 105 ARG A O 1
ATOM 810 N N . ARG A 1 106 ? -11.453 -10.922 2.514 1 98.75 106 ARG A N 1
ATOM 811 C CA . ARG A 1 106 ? -10.484 -11.969 2.207 1 98.75 106 ARG A CA 1
ATOM 812 C C . ARG A 1 106 ? -10.852 -12.688 0.917 1 98.75 106 ARG A C 1
ATOM 814 O O . ARG A 1 106 ? -12.016 -13.016 0.692 1 98.75 106 ARG A O 1
ATOM 821 N N . VAL A 1 107 ? -9.891 -12.891 0.088 1 98.62 107 VAL A N 1
ATOM 822 C CA . VAL A 1 107 ? -10.086 -13.656 -1.139 1 98.62 107 VAL A CA 1
ATOM 823 C C . VAL A 1 107 ? -10.047 -15.148 -0.827 1 98.62 107 VAL A C 1
ATOM 825 O O . VAL A 1 107 ? -9.094 -15.641 -0.205 1 98.62 107 VAL A O 1
ATOM 828 N N . THR A 1 108 ? -11.062 -15.859 -1.235 1 97.44 108 THR A N 1
ATOM 829 C CA . THR A 1 108 ? -11.141 -17.312 -1.088 1 97.44 108 THR A CA 1
ATOM 830 C C . THR A 1 108 ? -11.32 -17.984 -2.445 1 97.44 108 THR A C 1
ATOM 832 O O . THR A 1 108 ? -11.43 -17.312 -3.471 1 97.44 108 THR A O 1
ATOM 835 N N . LYS A 1 109 ? -11.297 -19.281 -2.441 1 93.06 109 LYS A N 1
ATOM 836 C CA . LYS A 1 109 ? -11.484 -20.031 -3.68 1 93.06 109 LYS A CA 1
ATOM 837 C C . LYS A 1 109 ? -12.844 -19.719 -4.309 1 93.06 109 LYS A C 1
ATOM 839 O O . LYS A 1 109 ? -12.977 -19.734 -5.535 1 93.06 109 LYS A O 1
ATOM 844 N N . ASP A 1 110 ? -13.836 -19.344 -3.488 1 92.25 110 ASP A N 1
ATOM 845 C CA . ASP A 1 110 ? -15.211 -19.188 -3.947 1 92.25 110 ASP A CA 1
ATOM 846 C C . ASP A 1 110 ? -15.586 -17.703 -4.07 1 92.25 110 ASP A C 1
ATOM 848 O O . ASP A 1 110 ? -16.719 -17.375 -4.398 1 92.25 110 ASP A O 1
ATOM 852 N N . GLY A 1 111 ? -14.664 -16.828 -3.803 1 95.31 111 GLY A N 1
ATOM 853 C CA . GLY A 1 111 ? -14.984 -15.414 -3.881 1 95.31 111 GLY A CA 1
ATOM 854 C C . GLY A 1 111 ? -14.383 -14.609 -2.75 1 95.31 111 GLY A C 1
ATOM 855 O O . GLY A 1 111 ? -13.195 -14.742 -2.447 1 95.31 111 GLY A O 1
ATOM 856 N N . LEU A 1 112 ? -15.188 -13.625 -2.291 1 96.88 112 LEU A N 1
ATOM 857 C CA . LEU A 1 112 ? -14.742 -12.75 -1.209 1 96.88 112 LEU A CA 1
ATOM 858 C C . LEU A 1 112 ? -15.5 -13.055 0.08 1 96.88 112 LEU A C 1
ATOM 860 O O . LEU A 1 112 ? -16.703 -13.305 0.053 1 96.88 112 LEU A O 1
ATOM 864 N N . GLU A 1 113 ? -14.742 -13.07 1.163 1 97.88 113 GLU A N 1
ATOM 865 C CA . GLU A 1 113 ? -15.32 -13.258 2.492 1 97.88 113 GLU A CA 1
ATOM 866 C C . GLU A 1 113 ? -15 -12.078 3.402 1 97.88 113 GLU A C 1
ATOM 868 O O . GLU A 1 113 ? -13.836 -11.703 3.557 1 97.88 113 GLU A O 1
ATOM 873 N N . GLU A 1 114 ? -16.016 -11.445 4.039 1 96.75 114 GLU A N 1
ATOM 874 C CA . GLU A 1 114 ? -15.773 -10.383 5.008 1 96.75 114 GLU A CA 1
ATOM 875 C C . GLU A 1 114 ? -15.242 -10.938 6.324 1 96.75 114 GLU A C 1
ATOM 877 O O . GLU A 1 114 ? -15.852 -11.836 6.914 1 96.75 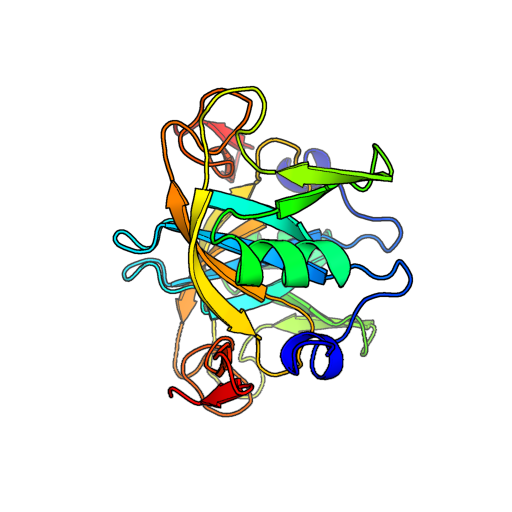114 GLU A O 1
ATOM 882 N N . ILE A 1 115 ? -14.188 -10.484 6.84 1 96.44 115 ILE A N 1
ATOM 883 C CA . ILE A 1 115 ? -13.562 -11.055 8.031 1 96.44 115 ILE A CA 1
ATOM 884 C C . ILE A 1 115 ? -13.625 -10.055 9.18 1 96.44 115 ILE A C 1
ATOM 886 O O . ILE A 1 115 ? -13.094 -10.305 10.258 1 96.44 115 ILE A O 1
ATOM 890 N N . ALA A 1 116 ? -14.219 -8.875 8.984 1 85.5 116 ALA A N 1
ATOM 891 C CA . ALA A 1 116 ? -14.438 -7.906 10.062 1 85.5 116 ALA A CA 1
ATOM 892 C C . ALA A 1 116 ? -15.703 -7.094 9.82 1 85.5 116 ALA A C 1
ATOM 894 O O . ALA A 1 116 ? -16.203 -7.02 8.695 1 85.5 116 ALA A O 1
ATOM 895 N N . MET B 1 1 ? -12.148 -20.75 -15.492 1 73.88 1 MET B N 1
ATOM 896 C CA . MET B 1 1 ? -13.094 -19.75 -15.016 1 73.88 1 MET B CA 1
ATOM 897 C C . MET B 1 1 ? -12.375 -18.625 -14.281 1 73.88 1 MET B C 1
ATOM 899 O O . MET B 1 1 ? -11.32 -18.844 -13.672 1 73.88 1 MET B O 1
ATOM 903 N N . THR B 1 2 ? -12.648 -17.375 -14.586 1 89.56 2 THR B N 1
ATOM 904 C CA . THR B 1 2 ? -12.055 -16.203 -13.977 1 89.56 2 THR B CA 1
ATOM 905 C C . THR B 1 2 ? -12.398 -16.125 -12.492 1 89.56 2 THR B C 1
ATOM 907 O O . THR B 1 2 ? -13.57 -16.25 -12.117 1 89.56 2 THR B O 1
ATOM 910 N N . HIS B 1 3 ? -11.406 -16.109 -11.734 1 94.69 3 HIS B N 1
ATOM 911 C CA . HIS B 1 3 ? -11.656 -16.031 -10.297 1 94.69 3 HIS B CA 1
ATOM 912 C C . HIS B 1 3 ? -12.531 -14.836 -9.953 1 94.69 3 HIS B C 1
ATOM 914 O O . HIS B 1 3 ? -12.336 -13.742 -10.492 1 94.69 3 HIS B O 1
ATOM 920 N N . PRO B 1 4 ? -13.453 -14.938 -9.016 1 95.88 4 PRO B N 1
ATOM 921 C CA . PRO B 1 4 ? -14.406 -13.875 -8.688 1 95.88 4 PRO B CA 1
ATOM 922 C C . PRO B 1 4 ? -13.727 -12.578 -8.25 1 95.88 4 PRO B C 1
ATOM 924 O O . PRO B 1 4 ? -14.281 -11.492 -8.445 1 95.88 4 PRO B O 1
ATOM 927 N N . VAL B 1 5 ? -12.57 -12.688 -7.68 1 97.56 5 VAL B N 1
ATOM 928 C CA . VAL B 1 5 ? -11.898 -11.477 -7.215 1 97.56 5 VAL B CA 1
ATOM 929 C C . VAL B 1 5 ? -11.547 -10.594 -8.406 1 97.56 5 VAL B C 1
ATOM 931 O O . VAL B 1 5 ? -11.508 -9.367 -8.281 1 97.56 5 VAL B O 1
ATOM 934 N N . ILE B 1 6 ? -11.258 -11.172 -9.555 1 97.94 6 ILE B N 1
ATOM 935 C CA . ILE B 1 6 ? -10.891 -10.422 -10.75 1 97.94 6 ILE B CA 1
ATOM 936 C C . ILE B 1 6 ? -12.086 -9.617 -11.25 1 97.94 6 ILE B C 1
ATOM 938 O O . ILE B 1 6 ? -11.938 -8.492 -11.734 1 97.94 6 ILE B O 1
ATOM 942 N N . THR B 1 7 ? -13.281 -10.133 -11 1 96.56 7 THR B N 1
ATOM 943 C CA . THR B 1 7 ? -14.508 -9.43 -11.359 1 96.56 7 THR B CA 1
ATOM 944 C C . THR B 1 7 ? -14.805 -8.312 -10.352 1 96.56 7 THR B C 1
ATOM 946 O O . THR B 1 7 ? -15.32 -7.262 -10.719 1 96.56 7 THR B O 1
ATOM 949 N N . ALA B 1 8 ? -14.445 -8.516 -9.125 1 97.75 8 ALA B N 1
ATOM 950 C CA . ALA B 1 8 ? -14.734 -7.562 -8.055 1 97.75 8 ALA B CA 1
ATOM 951 C C . ALA B 1 8 ? -13.734 -6.414 -8.055 1 97.75 8 ALA B C 1
ATOM 953 O O . ALA B 1 8 ? -14.039 -5.312 -7.586 1 97.75 8 ALA B O 1
ATOM 954 N N . ALA B 1 9 ? -12.516 -6.691 -8.57 1 98.5 9 ALA B N 1
ATOM 955 C CA . ALA B 1 9 ? -11.438 -5.711 -8.539 1 98.5 9 ALA B CA 1
ATOM 956 C C . ALA B 1 9 ? -11.703 -4.574 -9.523 1 98.5 9 ALA B C 1
ATOM 958 O O . ALA B 1 9 ? -12.273 -4.793 -10.594 1 98.5 9 ALA B O 1
ATOM 959 N N . ARG B 1 10 ? -11.391 -3.408 -9.141 1 98.38 10 ARG B N 1
ATOM 960 C CA . ARG B 1 10 ? -11.438 -2.234 -10.008 1 98.38 10 ARG B CA 1
ATOM 961 C C . ARG B 1 10 ? -10.047 -1.869 -10.516 1 98.38 10 ARG B C 1
ATOM 963 O O . ARG B 1 10 ? -9.273 -1.215 -9.812 1 98.38 10 ARG B O 1
ATOM 970 N N . PHE B 1 11 ? -9.781 -2.256 -11.758 1 98.56 11 PHE B N 1
ATOM 971 C CA . PHE B 1 11 ? -8.5 -1.958 -12.391 1 98.56 11 PHE B CA 1
ATOM 972 C C . PHE B 1 11 ? -8.484 -0.534 -12.93 1 98.56 11 PHE B C 1
ATOM 974 O O . PHE B 1 11 ? -9.523 0.002 -13.32 1 98.56 11 PHE B O 1
ATOM 981 N N . ASN B 1 12 ? -7.301 0.047 -12.883 1 97.25 12 ASN B N 1
ATOM 982 C CA . ASN B 1 12 ? -7.223 1.375 -13.484 1 97.25 12 ASN B CA 1
ATOM 983 C C . ASN B 1 12 ? -7.273 1.308 -15.008 1 97.25 12 ASN B C 1
ATOM 985 O O . ASN B 1 12 ? -7.508 0.241 -15.578 1 97.25 12 ASN B O 1
ATOM 989 N N . GLU B 1 13 ? -7.047 2.445 -15.672 1 95.56 13 GLU B N 1
ATOM 990 C CA . GLU B 1 13 ? -7.195 2.539 -17.125 1 95.56 13 GLU B CA 1
ATOM 991 C C . GLU B 1 13 ? -6.18 1.656 -17.844 1 95.56 13 GLU B C 1
ATOM 993 O O . GLU B 1 13 ? -6.418 1.215 -18.969 1 95.56 13 GLU B O 1
ATOM 998 N N . ALA B 1 14 ? -5.066 1.347 -17.156 1 96.62 14 ALA B N 1
ATOM 999 C CA . ALA B 1 14 ? -4.012 0.526 -17.75 1 96.62 14 ALA B CA 1
ATOM 1000 C C . ALA B 1 14 ? -4.23 -0.952 -17.438 1 96.62 14 ALA B C 1
ATOM 1002 O O . ALA B 1 14 ? -3.383 -1.79 -17.75 1 96.62 14 ALA B O 1
ATOM 1003 N N . GLY B 1 15 ? -5.336 -1.294 -16.766 1 98.12 15 GLY B N 1
ATOM 1004 C CA . GLY B 1 15 ? -5.613 -2.676 -16.406 1 98.12 15 GLY B CA 1
ATOM 1005 C C . GLY B 1 15 ? -4.816 -3.152 -15.203 1 98.12 15 GLY B C 1
ATOM 1006 O O . GLY B 1 15 ? -4.539 -4.348 -15.078 1 98.12 15 GLY B O 1
ATOM 1007 N N . LEU B 1 16 ? -4.445 -2.186 -14.352 1 98.69 16 LEU B N 1
ATOM 1008 C CA . LEU B 1 16 ? -3.561 -2.529 -13.242 1 98.69 16 LEU B CA 1
ATOM 1009 C C . LEU B 1 16 ? -4.207 -2.188 -11.906 1 98.69 16 LEU B C 1
ATOM 1011 O O . LEU B 1 16 ? -5.098 -1.337 -11.844 1 98.69 16 LEU B O 1
ATOM 1015 N N . ILE B 1 17 ? -3.805 -2.834 -10.883 1 98.81 17 ILE B N 1
ATOM 1016 C CA . ILE B 1 17 ? -4.23 -2.605 -9.508 1 98.81 17 ILE B CA 1
ATOM 1017 C C . ILE B 1 17 ? -3.02 -2.65 -8.578 1 98.81 17 ILE B C 1
ATOM 1019 O O . ILE B 1 17 ? -2.146 -3.51 -8.727 1 98.81 17 ILE B O 1
ATOM 1023 N N . PRO B 1 18 ? -2.867 -1.671 -7.68 1 98.88 18 PRO B N 1
ATOM 1024 C CA . PRO B 1 18 ? -1.761 -1.767 -6.723 1 98.88 18 PRO B CA 1
ATOM 1025 C C . PRO B 1 18 ? -1.93 -2.92 -5.738 1 98.88 18 PRO B C 1
ATOM 1027 O O . PRO B 1 18 ? -3.051 -3.221 -5.32 1 98.88 18 PRO B O 1
ATOM 1030 N N . ALA B 1 19 ? -0.847 -3.523 -5.402 1 98.94 19 ALA B N 1
ATOM 1031 C CA . ALA B 1 19 ? -0.798 -4.621 -4.441 1 98.94 19 ALA B CA 1
ATOM 1032 C C . ALA B 1 19 ? 0.288 -4.383 -3.395 1 98.94 19 ALA B C 1
ATOM 1034 O O . ALA B 1 19 ? 1.46 -4.207 -3.736 1 98.94 19 ALA B O 1
ATOM 1035 N N . ILE B 1 20 ? -0.14 -4.344 -2.188 1 98.94 20 ILE B N 1
ATOM 1036 C CA . ILE B 1 20 ? 0.763 -4.168 -1.057 1 98.94 20 ILE B CA 1
ATOM 1037 C C . ILE B 1 20 ? 1.189 -5.531 -0.519 1 98.94 20 ILE B C 1
ATOM 1039 O O . ILE B 1 20 ? 0.346 -6.348 -0.145 1 98.94 20 ILE B O 1
ATOM 1043 N N . ALA B 1 21 ? 2.475 -5.793 -0.5 1 98.94 21 ALA B N 1
ATOM 1044 C CA . ALA B 1 21 ? 2.982 -7.02 0.115 1 98.94 21 ALA B CA 1
ATOM 1045 C C . ALA B 1 21 ? 3.393 -6.777 1.564 1 98.94 21 ALA B C 1
ATOM 1047 O O . ALA B 1 21 ? 4.203 -5.891 1.847 1 98.94 21 ALA B O 1
ATOM 1048 N N . GLN B 1 22 ? 2.854 -7.512 2.428 1 98.94 22 GLN B N 1
ATOM 1049 C CA . GLN B 1 22 ? 3.125 -7.453 3.859 1 98.94 22 GLN B CA 1
ATOM 1050 C C . GLN B 1 22 ? 3.553 -8.812 4.395 1 98.94 22 GLN B C 1
ATOM 1052 O O . GLN B 1 22 ? 2.934 -9.836 4.082 1 98.94 22 GLN B O 1
ATOM 1057 N N . GLN B 1 23 ? 4.625 -8.789 5.184 1 98.88 23 GLN B N 1
ATOM 1058 C CA . GLN B 1 23 ? 5.023 -10.031 5.828 1 98.88 23 GLN B CA 1
ATOM 1059 C C . GLN B 1 23 ? 3.926 -10.547 6.758 1 98.88 23 GLN B C 1
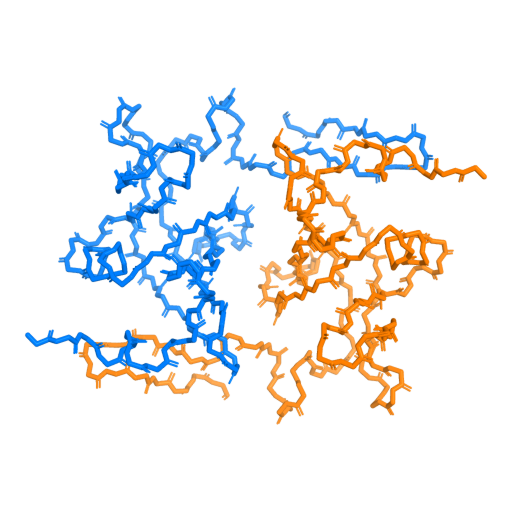ATOM 1061 O O . GLN B 1 23 ? 3.5 -9.836 7.672 1 98.88 23 GLN B O 1
ATOM 1066 N N . HIS B 1 24 ? 3.549 -11.797 6.637 1 98.62 24 HIS B N 1
ATOM 1067 C CA . HIS B 1 24 ? 2.312 -12.289 7.238 1 98.62 24 HIS B CA 1
ATOM 1068 C C . HIS B 1 24 ? 2.438 -12.375 8.758 1 98.62 24 HIS B C 1
ATOM 1070 O O . HIS B 1 24 ? 1.458 -12.172 9.477 1 98.62 24 HIS B O 1
ATOM 1076 N N . ASP B 1 25 ? 3.6 -12.609 9.297 1 98 25 ASP B N 1
ATOM 1077 C CA . ASP B 1 25 ? 3.727 -12.93 10.719 1 98 25 ASP B CA 1
ATOM 1078 C C . ASP B 1 25 ? 4.191 -11.711 11.508 1 98 25 ASP B C 1
ATOM 1080 O O . ASP B 1 25 ? 3.869 -11.57 12.695 1 98 25 ASP B O 1
ATOM 1084 N N . THR B 1 26 ? 4.934 -10.758 10.891 1 97.5 26 THR B N 1
ATOM 1085 C CA . THR B 1 26 ? 5.473 -9.617 11.617 1 97.5 26 THR B CA 1
ATOM 1086 C C . THR B 1 26 ? 4.637 -8.367 11.359 1 97.5 26 THR B C 1
ATOM 1088 O O . THR B 1 26 ? 4.676 -7.414 12.141 1 97.5 26 THR B O 1
ATOM 1091 N N . GLY B 1 27 ? 3.939 -8.297 10.188 1 98.31 27 GLY B N 1
ATOM 1092 C CA . GLY B 1 27 ? 3.154 -7.129 9.828 1 98.31 27 GLY B CA 1
ATOM 1093 C C . GLY B 1 27 ? 3.959 -6.078 9.086 1 98.31 27 GLY B C 1
ATOM 1094 O O . GLY B 1 27 ? 3.436 -5.016 8.742 1 98.31 27 GLY B O 1
ATOM 1095 N N . GLU B 1 28 ? 5.195 -6.375 8.844 1 98.19 28 GLU B N 1
ATOM 1096 C CA . GLU B 1 28 ? 6.027 -5.418 8.125 1 98.19 28 GLU B CA 1
ATOM 1097 C C . GLU B 1 28 ? 5.57 -5.27 6.676 1 98.19 28 GLU B C 1
ATOM 1099 O O . GLU B 1 28 ? 5.336 -6.262 5.988 1 98.19 28 GLU B O 1
ATOM 1104 N N . VAL B 1 29 ? 5.363 -4.008 6.246 1 98.94 29 VAL B N 1
ATOM 1105 C CA . VAL B 1 29 ? 5.109 -3.768 4.828 1 98.94 29 VAL B CA 1
ATOM 1106 C C . VAL B 1 29 ? 6.414 -3.879 4.043 1 98.94 29 VAL B C 1
ATOM 1108 O O . VAL B 1 29 ? 7.379 -3.166 4.328 1 98.94 29 VAL B O 1
ATOM 1111 N N . LEU B 1 30 ? 6.434 -4.715 3.033 1 98.88 30 LEU B N 1
ATOM 1112 C CA . LEU B 1 30 ? 7.664 -5.047 2.326 1 98.88 30 LEU B CA 1
ATOM 1113 C C . LEU B 1 30 ? 7.812 -4.207 1.063 1 98.88 30 LEU B C 1
ATOM 1115 O O . LEU B 1 30 ? 8.891 -3.684 0.782 1 98.88 30 LEU B O 1
ATOM 1119 N N . MET B 1 31 ? 6.762 -4.086 0.236 1 98.81 31 MET B N 1
ATOM 1120 C CA . MET B 1 31 ? 6.793 -3.385 -1.046 1 98.81 31 MET B CA 1
ATOM 1121 C C . MET B 1 31 ? 5.383 -3.145 -1.569 1 98.81 31 MET B C 1
ATOM 1123 O O . MET B 1 31 ? 4.414 -3.664 -1.014 1 98.81 31 MET B O 1
ATOM 1127 N N . MET B 1 32 ? 5.293 -2.271 -2.467 1 98.88 32 MET B N 1
ATOM 1128 C CA . MET B 1 32 ? 4.105 -2.148 -3.307 1 98.88 32 MET B CA 1
ATOM 1129 C C . MET B 1 32 ? 4.465 -2.301 -4.781 1 98.88 32 MET B C 1
ATOM 1131 O O . MET B 1 32 ? 5.473 -1.759 -5.238 1 98.88 32 MET B O 1
ATOM 1135 N N . ALA B 1 33 ? 3.701 -3.066 -5.484 1 98.62 33 ALA B N 1
ATOM 1136 C CA . ALA B 1 33 ? 3.848 -3.252 -6.926 1 98.62 33 ALA B CA 1
ATOM 1137 C C . ALA B 1 33 ? 2.486 -3.365 -7.605 1 98.62 33 ALA B C 1
ATOM 1139 O O . ALA B 1 33 ? 1.458 -3.043 -7.004 1 98.62 33 ALA B O 1
ATOM 1140 N N . TRP B 1 34 ? 2.516 -3.666 -8.852 1 98.75 34 TRP B N 1
ATOM 1141 C CA . TRP B 1 34 ? 1.285 -3.66 -9.641 1 98.75 34 TRP B CA 1
ATOM 1142 C C . TRP B 1 34 ? 0.926 -5.07 -10.094 1 98.75 34 TRP B C 1
ATOM 1144 O O . TRP B 1 34 ? 1.81 -5.883 -10.375 1 98.75 34 TRP B O 1
ATOM 1154 N N . MET B 1 35 ? -0.325 -5.289 -10.117 1 98.88 35 MET B N 1
ATOM 1155 C CA . MET B 1 35 ? -0.837 -6.543 -10.656 1 98.88 35 MET B CA 1
ATOM 1156 C C . MET B 1 35 ? -1.893 -6.285 -11.727 1 98.88 35 MET B C 1
ATOM 1158 O O . MET B 1 35 ? -2.475 -5.199 -11.781 1 98.88 35 MET B O 1
ATOM 1162 N N . ASN B 1 36 ? -2.062 -7.215 -12.633 1 98.75 36 ASN B N 1
ATOM 1163 C CA . ASN B 1 36 ? -3.209 -7.289 -13.531 1 98.75 36 ASN B CA 1
ATOM 1164 C C . ASN B 1 36 ? -3.994 -8.586 -13.336 1 98.75 36 ASN B C 1
ATOM 1166 O O . ASN B 1 36 ? -3.684 -9.367 -12.438 1 98.75 36 ASN B O 1
ATOM 1170 N N . ALA B 1 37 ? -5.039 -8.727 -14.125 1 98.56 37 ALA B N 1
ATOM 1171 C CA . ALA B 1 37 ? -5.898 -9.898 -13.977 1 98.56 37 ALA B CA 1
ATOM 1172 C C . ALA B 1 37 ? -5.086 -11.188 -14.07 1 98.56 37 ALA B C 1
ATOM 1174 O O . ALA B 1 37 ? -5.273 -12.102 -13.266 1 98.56 37 ALA B O 1
ATOM 1175 N N . GLU B 1 38 ? -4.148 -11.211 -14.953 1 98.56 38 GLU B N 1
ATOM 1176 C CA . GLU B 1 38 ? -3.348 -12.414 -15.172 1 98.56 38 GLU B CA 1
ATOM 1177 C C . GLU B 1 38 ? -2.434 -12.695 -13.984 1 98.56 38 GLU B C 1
ATOM 1179 O O . GLU B 1 38 ? -2.303 -13.844 -13.555 1 98.56 38 GLU B O 1
ATOM 1184 N N . SER B 1 39 ? -1.771 -11.672 -13.477 1 98.81 39 SER B N 1
ATOM 1185 C CA . SER B 1 39 ? -0.859 -11.875 -12.359 1 98.81 39 SER B CA 1
ATOM 1186 C C . SER B 1 39 ? -1.614 -12.273 -11.094 1 98.81 39 SER B C 1
ATOM 1188 O O . SER B 1 39 ? -1.106 -13.055 -10.281 1 98.81 39 SER B O 1
ATOM 1190 N N . ILE B 1 40 ? -2.816 -11.75 -10.914 1 98.75 40 ILE B N 1
ATOM 1191 C CA . ILE B 1 40 ? -3.652 -12.156 -9.797 1 98.75 40 ILE B CA 1
ATOM 1192 C C . ILE B 1 40 ? -3.998 -13.641 -9.922 1 98.75 40 ILE B C 1
ATOM 1194 O O . ILE B 1 40 ? -3.799 -14.406 -8.977 1 98.75 40 ILE B O 1
ATOM 1198 N N . ALA B 1 41 ? -4.469 -13.992 -11.094 1 98.31 41 ALA B N 1
ATOM 1199 C CA . ALA B 1 41 ? -4.848 -15.383 -11.328 1 98.31 41 ALA B CA 1
ATOM 1200 C C . ALA B 1 41 ? -3.668 -16.328 -11.094 1 98.31 41 ALA B C 1
ATOM 1202 O O . ALA B 1 41 ? -3.812 -17.359 -10.445 1 98.31 41 ALA B O 1
ATOM 1203 N N . GLU B 1 42 ? -2.551 -15.977 -11.586 1 98.25 42 GLU B N 1
ATOM 1204 C CA . GLU B 1 42 ? -1.361 -16.812 -11.438 1 98.25 42 GLU B CA 1
ATOM 1205 C C . GLU B 1 42 ? -0.957 -16.938 -9.977 1 98.25 42 GLU B C 1
ATOM 1207 O O . GLU B 1 42 ? -0.616 -18.031 -9.516 1 98.25 42 GLU B O 1
ATOM 1212 N N . SER B 1 43 ? -0.923 -15.812 -9.25 1 98.69 43 SER B N 1
ATOM 1213 C CA . SER B 1 43 ? -0.561 -15.836 -7.836 1 98.69 43 SER B CA 1
ATOM 1214 C C . SER B 1 43 ? -1.475 -16.766 -7.047 1 98.69 43 SER B C 1
ATOM 1216 O O . SER B 1 43 ? -1.009 -17.516 -6.191 1 98.69 43 SER B O 1
ATOM 1218 N N . LEU B 1 44 ? -2.766 -16.703 -7.355 1 98.31 44 LEU B N 1
ATOM 1219 C CA . LEU B 1 44 ? -3.736 -17.531 -6.637 1 98.31 44 LEU B CA 1
ATOM 1220 C C . LEU B 1 44 ? -3.568 -19 -6.984 1 98.31 44 LEU B C 1
ATOM 1222 O O . LEU B 1 44 ? -3.721 -19.859 -6.121 1 98.31 44 LEU B O 1
ATOM 1226 N N . SER B 1 45 ? -3.248 -19.281 -8.188 1 97.56 45 SER B N 1
ATOM 1227 C CA . SER B 1 45 ? -3.18 -20.672 -8.641 1 97.56 45 SER B CA 1
ATOM 1228 C C . SER B 1 45 ? -1.883 -21.328 -8.195 1 97.56 45 SER B C 1
ATOM 1230 O O . SER B 1 45 ? -1.871 -22.516 -7.859 1 97.56 45 SER B O 1
ATOM 1232 N N . THR B 1 46 ? -0.75 -20.562 -8.133 1 97.81 46 THR B N 1
ATOM 1233 C CA . THR B 1 46 ? 0.558 -21.172 -7.906 1 97.81 46 THR B CA 1
ATOM 1234 C C . THR B 1 46 ? 0.991 -21 -6.453 1 97.81 46 THR B C 1
ATOM 1236 O O . THR B 1 46 ? 1.86 -21.734 -5.969 1 97.81 46 THR B O 1
ATOM 1239 N N . GLY B 1 47 ? 0.447 -19.953 -5.82 1 98.12 47 GLY B N 1
ATOM 1240 C CA . GLY B 1 47 ? 0.881 -19.625 -4.473 1 98.12 47 GLY B CA 1
ATOM 1241 C C . GLY B 1 47 ? 2.139 -18.781 -4.438 1 98.12 47 GLY B C 1
ATOM 1242 O O . GLY B 1 47 ? 2.59 -18.375 -3.365 1 98.12 47 GLY B O 1
ATOM 1243 N N . GLN B 1 48 ? 2.734 -18.609 -5.562 1 98.44 48 GLN B N 1
ATOM 1244 C CA . GLN B 1 48 ? 3.863 -17.703 -5.707 1 98.44 48 GLN B CA 1
ATOM 1245 C C . GLN B 1 48 ? 3.412 -16.359 -6.262 1 98.44 48 GLN B C 1
ATOM 1247 O O . GLN B 1 48 ? 2.746 -16.297 -7.297 1 98.44 48 GLN B O 1
ATOM 1252 N N . VAL B 1 49 ? 3.834 -15.289 -5.586 1 98.88 49 VAL B N 1
ATOM 1253 C CA . VAL B 1 49 ? 3.305 -13.984 -5.969 1 98.88 49 VAL B CA 1
ATOM 1254 C C . VAL B 1 49 ? 3.908 -13.555 -7.305 1 98.88 49 VAL B C 1
ATOM 1256 O O . VAL B 1 49 ? 5.121 -13.641 -7.5 1 98.88 49 VAL B O 1
ATOM 1259 N N . CYS B 1 50 ? 3.084 -13.18 -8.188 1 98.88 50 CYS B N 1
ATOM 1260 C CA . CYS B 1 50 ? 3.404 -12.656 -9.516 1 98.88 50 CYS B CA 1
ATOM 1261 C C . CYS B 1 50 ? 2.904 -11.227 -9.672 1 98.88 50 CYS B C 1
ATOM 1263 O O . CYS B 1 50 ? 1.757 -10.922 -9.344 1 98.88 50 CYS B O 1
ATOM 1265 N N . TYR B 1 51 ? 3.77 -10.328 -10.156 1 98.81 51 TYR B N 1
ATOM 1266 C CA . TYR B 1 51 ? 3.42 -8.93 -10.391 1 98.81 51 TYR B CA 1
ATOM 1267 C C . TYR B 1 51 ? 3.457 -8.609 -11.883 1 98.81 51 TYR B C 1
ATOM 1269 O O . TYR B 1 51 ? 3.766 -9.469 -12.703 1 98.81 51 TYR B O 1
ATOM 1277 N N . PHE B 1 52 ? 2.988 -7.434 -12.203 1 98.75 52 PHE B N 1
ATOM 1278 C CA . PHE B 1 52 ? 3.107 -6.891 -13.555 1 98.75 52 PHE B CA 1
ATOM 1279 C C . PHE B 1 52 ? 4.062 -5.703 -13.578 1 98.75 52 PHE B C 1
ATOM 1281 O O . PHE B 1 52 ? 3.871 -4.734 -12.836 1 98.75 52 PHE B O 1
ATOM 1288 N N . SER B 1 53 ? 5.117 -5.879 -14.344 1 97.19 53 SER B N 1
ATOM 1289 C CA . SER B 1 53 ? 6.066 -4.785 -14.523 1 97.19 53 SER B CA 1
ATOM 1290 C C . SER B 1 53 ? 5.555 -3.775 -15.547 1 97.19 53 SER B C 1
ATOM 1292 O O . SER B 1 53 ? 5.449 -4.086 -16.734 1 97.19 53 SER B O 1
ATOM 1294 N N . ARG B 1 54 ? 5.316 -2.672 -15.086 1 95.31 54 ARG B N 1
ATOM 1295 C CA . ARG B 1 54 ? 4.812 -1.625 -15.969 1 95.31 54 ARG B CA 1
ATOM 1296 C C . ARG B 1 54 ? 5.867 -1.216 -17 1 95.31 54 ARG B C 1
ATOM 1298 O O . ARG B 1 54 ? 5.555 -1.008 -18.172 1 95.31 54 ARG B O 1
ATOM 1305 N N . SER B 1 55 ? 7.129 -1.068 -16.578 1 93 55 SER B N 1
ATOM 1306 C CA . SER B 1 55 ? 8.211 -0.636 -17.453 1 93 55 SER B CA 1
ATOM 1307 C C . SER B 1 55 ? 8.531 -1.7 -18.5 1 93 55 SER B C 1
ATOM 1309 O O . SER B 1 55 ? 8.812 -1.378 -19.656 1 93 55 SER B O 1
ATOM 1311 N N . ARG B 1 56 ? 8.445 -3 -18.125 1 94.88 56 ARG B N 1
ATOM 1312 C CA . ARG B 1 56 ? 8.82 -4.086 -19.031 1 94.88 56 ARG B CA 1
ATOM 1313 C C . ARG B 1 56 ? 7.598 -4.641 -19.75 1 94.88 56 ARG B C 1
ATOM 1315 O O . ARG B 1 56 ? 7.73 -5.355 -20.75 1 94.88 56 ARG B O 1
ATOM 1322 N N . GLY B 1 57 ? 6.438 -4.34 -19.203 1 95.69 57 GLY B N 1
ATOM 1323 C CA . GLY B 1 57 ? 5.207 -4.777 -19.844 1 95.69 57 GLY B CA 1
ATOM 1324 C C . GLY B 1 57 ? 5.012 -6.281 -19.797 1 95.69 57 GLY B C 1
ATOM 1325 O O . GLY B 1 57 ? 4.559 -6.887 -20.781 1 95.69 57 GLY B O 1
ATOM 1326 N N . LYS B 1 58 ? 5.391 -6.844 -18.703 1 97.5 58 LYS B N 1
ATOM 1327 C CA . LYS B 1 58 ? 5.262 -8.297 -18.609 1 97.5 58 LYS B CA 1
ATOM 1328 C C . LYS B 1 58 ? 5.074 -8.734 -17.156 1 97.5 58 LYS B C 1
ATOM 1330 O O . LYS B 1 58 ? 5.332 -7.969 -16.234 1 97.5 58 LYS B O 1
ATOM 1335 N N . LEU B 1 59 ? 4.641 -9.945 -17.016 1 98.12 59 LEU B N 1
ATOM 1336 C CA . LEU B 1 59 ? 4.551 -10.594 -15.719 1 98.12 59 LEU B CA 1
ATOM 1337 C C . LEU B 1 59 ? 5.941 -10.844 -15.141 1 98.12 59 LEU B C 1
ATOM 1339 O O . LEU B 1 59 ? 6.883 -11.133 -15.883 1 98.12 59 LEU B O 1
ATOM 1343 N N . TRP B 1 60 ? 6.043 -10.742 -13.93 1 96.75 60 TRP B N 1
ATOM 1344 C CA . TRP B 1 60 ? 7.285 -11.094 -13.258 1 96.75 60 TRP B CA 1
ATOM 1345 C C . TRP B 1 60 ? 7.008 -11.711 -11.891 1 96.75 60 TRP B C 1
ATOM 1347 O O . TRP B 1 60 ? 6.273 -11.141 -11.078 1 96.75 60 TRP B O 1
ATOM 1357 N N . ARG B 1 61 ? 7.52 -12.836 -11.648 1 97.06 61 ARG B N 1
ATOM 1358 C CA . ARG B 1 61 ? 7.402 -13.562 -10.383 1 97.06 61 ARG B CA 1
ATOM 1359 C C . ARG B 1 61 ? 8.477 -13.117 -9.398 1 97.06 61 ARG B C 1
ATOM 1361 O O . ARG B 1 61 ? 9.672 -13.242 -9.68 1 97.06 61 ARG B O 1
ATOM 1368 N N . LYS B 1 62 ? 8.023 -12.578 -8.32 1 96.5 62 LYS B N 1
ATOM 1369 C CA . LYS B 1 62 ? 8.984 -12.086 -7.336 1 96.5 62 LYS B CA 1
ATOM 1370 C C . LYS B 1 62 ? 10 -13.164 -6.973 1 96.5 62 LYS B C 1
ATOM 1372 O O . LYS B 1 62 ? 9.625 -14.258 -6.535 1 96.5 62 LYS B O 1
ATOM 1377 N N . GLY B 1 63 ? 11.273 -12.82 -7.176 1 95.44 63 GLY B N 1
ATOM 1378 C CA . GLY B 1 63 ? 12.352 -13.719 -6.777 1 95.44 63 GLY B CA 1
ATOM 1379 C C . GLY B 1 63 ? 12.656 -14.781 -7.816 1 95.44 63 GLY B C 1
ATOM 1380 O O . GLY B 1 63 ? 13.438 -15.703 -7.562 1 95.44 63 GLY B O 1
ATOM 1381 N N . GLU B 1 64 ? 12.07 -14.742 -9 1 93.06 64 GLU B N 1
ATOM 1382 C CA . GLU B 1 64 ? 12.305 -15.758 -10.023 1 93.06 64 GLU B CA 1
ATOM 1383 C C . GLU B 1 64 ? 13.773 -15.805 -10.422 1 93.06 64 GLU B C 1
ATOM 1385 O O . GLU B 1 64 ? 14.312 -16.875 -10.711 1 93.06 64 GLU B O 1
ATOM 1390 N N . SER B 1 65 ? 14.406 -14.641 -10.438 1 91.94 65 SER B N 1
ATOM 1391 C CA . SER B 1 65 ? 15.82 -14.578 -10.789 1 91.94 65 SER B CA 1
ATOM 1392 C C . SER B 1 65 ? 16.703 -14.68 -9.547 1 91.94 65 SER B C 1
ATOM 1394 O O . SER B 1 65 ? 17.703 -15.406 -9.547 1 91.94 65 SER B O 1
ATOM 1396 N N . SER B 1 66 ? 16.406 -14.102 -8.5 1 93.44 66 SER B N 1
ATOM 1397 C CA . SER B 1 66 ? 17.25 -13.938 -7.324 1 93.44 66 SER B CA 1
ATOM 1398 C C . SER B 1 66 ? 17.031 -15.078 -6.332 1 93.44 66 SER B C 1
ATOM 1400 O O . SER B 1 66 ? 17.844 -15.281 -5.426 1 93.44 66 SER B O 1
ATOM 1402 N N . GLY B 1 67 ? 15.906 -15.852 -6.461 1 96.5 67 GLY B N 1
ATOM 1403 C CA . GLY B 1 67 ? 15.555 -16.844 -5.457 1 96.5 67 GLY B CA 1
ATOM 1404 C C . GLY B 1 67 ? 14.828 -16.25 -4.262 1 96.5 67 GLY B C 1
ATOM 1405 O O . GLY B 1 67 ? 14.391 -16.969 -3.369 1 96.5 67 GLY B O 1
ATOM 1406 N N . HIS B 1 68 ? 14.688 -14.938 -4.105 1 97.69 68 HIS B N 1
ATOM 1407 C CA . HIS B 1 68 ? 13.992 -14.266 -3.006 1 97.69 68 HIS B CA 1
ATOM 1408 C C . HIS B 1 68 ? 12.484 -14.242 -3.238 1 97.69 68 HIS B C 1
ATOM 1410 O O . HIS B 1 68 ? 11.898 -13.164 -3.373 1 97.69 68 HIS B O 1
ATOM 1416 N N . VAL B 1 69 ? 11.844 -15.336 -3.141 1 98.31 69 VAL B N 1
ATOM 1417 C CA . VAL B 1 69 ? 10.461 -15.547 -3.566 1 98.31 69 VAL B CA 1
ATOM 1418 C C . VAL B 1 69 ? 9.508 -15.094 -2.465 1 98.31 69 VAL B C 1
ATOM 1420 O O . VAL B 1 69 ? 9.891 -15.023 -1.292 1 98.31 69 VAL B O 1
ATOM 1423 N N . GLN B 1 70 ? 8.344 -14.742 -2.912 1 98.69 70 GLN B N 1
ATOM 1424 C CA . GLN B 1 70 ? 7.219 -14.484 -2.023 1 98.69 70 GLN B CA 1
ATOM 1425 C C . GLN B 1 70 ? 6.156 -15.578 -2.158 1 98.69 70 GLN B C 1
ATOM 1427 O O . GLN B 1 70 ? 5.598 -15.773 -3.238 1 98.69 70 GLN B O 1
ATOM 1432 N N . ARG B 1 71 ? 5.945 -16.219 -1.095 1 98.81 71 ARG B N 1
ATOM 1433 C CA . ARG B 1 71 ? 4.828 -17.172 -1.057 1 98.81 71 ARG B CA 1
ATOM 1434 C C . ARG B 1 71 ? 3.564 -16.5 -0.531 1 98.81 71 ARG B C 1
ATOM 1436 O O . ARG B 1 71 ? 3.586 -15.859 0.524 1 98.81 71 ARG B O 1
ATOM 1443 N N . LEU B 1 72 ? 2.49 -16.688 -1.209 1 98.88 72 LEU B N 1
ATOM 1444 C CA . LEU B 1 72 ? 1.228 -16.047 -0.834 1 98.88 72 LEU B CA 1
ATOM 1445 C C . LEU B 1 72 ? 0.544 -16.828 0.284 1 98.88 72 LEU B C 1
ATOM 1447 O O . LEU B 1 72 ? 0.284 -18.031 0.141 1 98.88 72 LEU B O 1
ATOM 1451 N N . VAL B 1 73 ? 0.304 -16.156 1.364 1 98.88 73 VAL B N 1
ATOM 1452 C CA . VAL B 1 73 ? -0.405 -16.766 2.488 1 98.88 73 VAL B CA 1
ATOM 1453 C C . VAL B 1 73 ? -1.881 -16.375 2.438 1 98.88 73 VAL B C 1
ATOM 1455 O O . VAL B 1 73 ? -2.758 -17.219 2.652 1 98.88 73 VAL B O 1
ATOM 1458 N N . GLU B 1 74 ? -2.152 -15.109 2.133 1 98.81 74 GLU B N 1
ATOM 1459 C CA . GLU B 1 74 ? -3.51 -14.578 2.068 1 98.81 74 GLU B CA 1
ATOM 1460 C C . GLU B 1 74 ? -3.576 -13.336 1.177 1 98.81 74 GLU B C 1
ATOM 1462 O O . GLU B 1 74 ? -2.631 -12.547 1.129 1 98.81 74 GLU B O 1
ATOM 1467 N N . MET B 1 75 ? -4.609 -13.219 0.439 1 98.88 75 MET B N 1
ATOM 1468 C CA . MET B 1 75 ? -4.902 -12.039 -0.359 1 98.88 75 MET B CA 1
ATOM 1469 C C . MET B 1 75 ? -6.191 -11.367 0.11 1 98.88 75 MET B C 1
ATOM 1471 O O . MET B 1 75 ? -7.176 -12.047 0.403 1 98.88 75 MET B O 1
ATOM 1475 N N . ARG B 1 76 ? -6.211 -10.031 0.206 1 98.88 76 ARG B N 1
ATOM 1476 C CA . ARG B 1 76 ? -7.398 -9.266 0.572 1 98.88 76 ARG B CA 1
ATOM 1477 C C . ARG B 1 76 ? -7.652 -8.141 -0.423 1 98.88 76 ARG B C 1
ATOM 1479 O O . ARG B 1 76 ? -6.715 -7.629 -1.044 1 98.88 76 ARG B O 1
ATOM 1486 N N . LEU B 1 77 ? -8.867 -7.832 -0.582 1 98.81 77 LEU B N 1
ATOM 1487 C CA . LEU B 1 77 ? -9.32 -6.719 -1.408 1 98.81 77 LEU B CA 1
ATOM 1488 C C . LEU B 1 77 ? -9.906 -5.602 -0.546 1 98.81 77 LEU B C 1
ATOM 1490 O O . LEU B 1 77 ? -10.688 -5.867 0.371 1 98.81 77 LEU B O 1
ATOM 1494 N N . ASP B 1 78 ? -9.523 -4.363 -0.83 1 98.69 78 ASP B N 1
ATOM 1495 C CA . ASP B 1 78 ? -9.977 -3.293 0.054 1 98.69 78 ASP B CA 1
ATOM 1496 C C . ASP B 1 78 ? -11.445 -2.965 -0.185 1 98.69 78 ASP B C 1
ATOM 1498 O O . ASP B 1 78 ? -12.094 -3.576 -1.04 1 98.69 78 ASP B O 1
ATOM 1502 N N . CYS B 1 79 ? -12.008 -2.031 0.503 1 97.94 79 CYS B N 1
ATOM 1503 C CA . CYS B 1 79 ? -13.438 -1.77 0.624 1 97.94 79 CYS B CA 1
ATOM 1504 C C . CYS B 1 79 ? -14.023 -1.322 -0.71 1 97.94 79 CYS B C 1
ATOM 1506 O O . CYS B 1 79 ? -15.164 -1.646 -1.03 1 97.94 79 CYS B O 1
ATOM 1508 N N . ASP B 1 80 ? -13.234 -0.596 -1.532 1 96.69 80 ASP B N 1
ATOM 1509 C CA . ASP B 1 80 ? -13.812 -0.138 -2.795 1 96.69 80 ASP B CA 1
ATOM 1510 C C . ASP B 1 80 ? -13.219 -0.906 -3.975 1 96.69 80 ASP B C 1
ATOM 1512 O O . ASP B 1 80 ? -13.484 -0.574 -5.133 1 96.69 80 ASP B O 1
ATOM 1516 N N . GLY B 1 81 ? -12.312 -1.854 -3.74 1 98.25 81 GLY B N 1
ATOM 1517 C CA . GLY B 1 81 ? -11.914 -2.842 -4.727 1 98.25 81 GLY B CA 1
ATOM 1518 C C . GLY B 1 81 ? -10.742 -2.393 -5.578 1 98.25 81 GLY B C 1
ATOM 1519 O O . GLY B 1 81 ? -10.422 -3.023 -6.59 1 98.25 81 GLY B O 1
ATOM 1520 N N . ASP B 1 82 ? -10 -1.356 -5.168 1 98.56 82 ASP B N 1
ATOM 1521 C CA . ASP B 1 82 ? -8.984 -0.851 -6.09 1 98.56 82 ASP B CA 1
ATOM 1522 C C . ASP B 1 82 ? -7.582 -1.04 -5.523 1 98.56 82 ASP B C 1
ATOM 1524 O O . ASP B 1 82 ? -6.621 -0.449 -6.02 1 98.56 82 ASP B O 1
ATOM 1528 N N . THR B 1 83 ? -7.449 -1.802 -4.48 1 98.88 83 THR B N 1
ATOM 1529 C CA . THR B 1 83 ? -6.145 -2.121 -3.904 1 98.88 83 THR B CA 1
ATOM 1530 C C . THR B 1 83 ? -6.152 -3.518 -3.291 1 98.88 83 THR B C 1
ATOM 1532 O O . THR B 1 83 ? -7.125 -3.912 -2.643 1 98.88 83 THR B O 1
ATOM 1535 N N . LEU B 1 84 ? -5.055 -4.223 -3.471 1 98.94 84 LEU B N 1
ATOM 1536 C CA . LEU B 1 84 ? -4.887 -5.547 -2.877 1 98.94 84 LEU B CA 1
ATOM 1537 C C . LEU B 1 84 ? -3.885 -5.504 -1.729 1 98.94 84 LEU B C 1
ATOM 1539 O O . LEU B 1 84 ? -2.92 -4.734 -1.77 1 98.94 84 LEU B O 1
ATOM 1543 N N . LEU B 1 85 ? -4.152 -6.266 -0.731 1 98.94 85 LEU B N 1
ATOM 1544 C CA . LEU B 1 85 ? -3.176 -6.602 0.3 1 98.94 85 LEU B CA 1
ATOM 1545 C C . LEU B 1 85 ? -2.781 -8.07 0.217 1 98.94 85 LEU B C 1
ATOM 1547 O O . LEU B 1 85 ? -3.643 -8.953 0.251 1 98.94 85 LEU B O 1
ATOM 1551 N N . LEU B 1 86 ? -1.528 -8.32 0.011 1 98.94 86 LEU B N 1
ATOM 1552 C CA . LEU B 1 86 ? -0.972 -9.664 -0.019 1 98.94 86 LEU B CA 1
ATOM 1553 C C . LEU B 1 86 ? -0.194 -9.961 1.259 1 98.94 86 LEU B C 1
ATOM 1555 O O . LEU B 1 86 ? 0.85 -9.352 1.509 1 98.94 86 LEU B O 1
ATOM 1559 N N . LEU B 1 87 ? -0.725 -10.82 2.113 1 98.94 87 LEU B N 1
ATOM 1560 C CA . LEU B 1 87 ? 0.087 -11.375 3.189 1 98.94 87 LEU B CA 1
ATOM 1561 C C . LEU B 1 87 ? 0.994 -12.484 2.662 1 98.94 87 LEU B C 1
ATOM 1563 O O . LEU B 1 87 ? 0.515 -13.461 2.082 1 98.94 87 LEU B O 1
ATOM 1567 N N . VAL B 1 88 ? 2.334 -12.328 2.918 1 98.94 88 VAL B N 1
ATOM 1568 C CA . VAL B 1 88 ? 3.26 -13.211 2.211 1 98.94 88 VAL B CA 1
ATOM 1569 C C . VAL B 1 88 ? 4.309 -13.742 3.184 1 98.94 88 VAL B C 1
ATOM 1571 O O . VAL B 1 88 ? 4.512 -13.18 4.262 1 98.94 88 VAL B O 1
ATOM 1574 N N . GLU B 1 89 ? 4.875 -14.867 2.803 1 98.81 89 GLU B N 1
ATOM 1575 C CA . GLU B 1 89 ? 6.141 -15.344 3.354 1 98.81 89 GLU B CA 1
ATOM 1576 C C . GLU B 1 89 ? 7.305 -15.023 2.422 1 98.81 89 GLU B C 1
ATOM 1578 O O . GLU B 1 89 ? 7.414 -15.602 1.338 1 98.81 89 GLU B O 1
ATOM 1583 N N . GLN B 1 90 ? 8.141 -14.109 2.865 1 98.75 90 GLN B N 1
ATOM 1584 C CA . GLN B 1 90 ? 9.266 -13.625 2.068 1 98.75 90 GLN B CA 1
ATOM 1585 C C . GLN B 1 90 ? 10.523 -14.453 2.322 1 98.75 90 GLN B C 1
ATOM 1587 O O . GLN B 1 90 ? 10.922 -14.641 3.473 1 98.75 90 GLN B O 1
ATOM 1592 N N . THR B 1 91 ? 11.133 -14.977 1.289 1 98.38 91 THR B N 1
ATOM 1593 C CA . THR B 1 91 ? 12.469 -15.555 1.357 1 98.38 91 THR B CA 1
ATOM 1594 C C . THR B 1 91 ? 13.531 -14.523 0.996 1 98.38 91 THR B C 1
ATOM 1596 O O . THR B 1 91 ? 13.461 -13.898 -0.067 1 98.38 91 THR B O 1
ATOM 1599 N N . GLY B 1 92 ? 14.523 -14.367 1.922 1 98 92 GLY B N 1
ATOM 1600 C CA . GLY B 1 92 ? 15.523 -13.359 1.632 1 98 92 GLY B CA 1
ATOM 1601 C C . GLY B 1 92 ? 14.969 -11.953 1.603 1 98 92 GLY B C 1
ATOM 1602 O O . GLY B 1 92 ? 13.867 -11.703 2.098 1 98 92 GLY B O 1
ATOM 1603 N N . PRO B 1 93 ? 15.766 -11 1.053 1 97.88 93 PRO B N 1
ATOM 1604 C CA . PRO B 1 93 ? 15.297 -9.609 1.016 1 97.88 93 PRO B CA 1
ATOM 1605 C C . PRO B 1 93 ? 14.18 -9.383 -0 1 97.88 93 PRO B C 1
ATOM 1607 O O . PRO B 1 93 ? 14.18 -10.008 -1.067 1 97.88 93 PRO B O 1
ATOM 1610 N N . ALA B 1 94 ? 13.258 -8.547 0.315 1 97.88 94 ALA B N 1
ATOM 1611 C CA . ALA B 1 94 ? 12.18 -8.195 -0.612 1 97.88 94 ALA B CA 1
ATOM 1612 C C . ALA B 1 94 ? 12.664 -7.188 -1.649 1 97.88 94 ALA B C 1
ATOM 1614 O O . ALA B 1 94 ? 12.219 -7.211 -2.799 1 97.88 94 ALA B O 1
ATOM 1615 N N . CYS B 1 95 ? 13.562 -6.359 -1.276 1 97.69 95 CYS B N 1
ATOM 1616 C CA . CYS B 1 95 ? 14.008 -5.285 -2.16 1 97.69 95 CYS B CA 1
ATOM 1617 C C . CYS B 1 95 ? 15.172 -5.746 -3.035 1 97.69 95 CYS B C 1
ATOM 1619 O O . CYS B 1 95 ? 16.062 -6.445 -2.564 1 97.69 95 CYS B O 1
ATOM 1621 N N . HIS B 1 96 ? 15.203 -5.254 -4.184 1 94.25 96 HIS B N 1
ATOM 1622 C CA . HIS B 1 96 ? 16.266 -5.59 -5.125 1 94.25 96 HIS B CA 1
ATOM 1623 C C . HIS B 1 96 ? 17.609 -5.039 -4.656 1 94.25 96 HIS B C 1
ATOM 1625 O O . HIS B 1 96 ? 18.672 -5.527 -5.07 1 94.25 96 HIS B O 1
ATOM 1631 N N . THR B 1 97 ? 17.578 -4.008 -3.832 1 95.62 97 THR B N 1
ATOM 1632 C CA . THR B 1 97 ? 18.797 -3.4 -3.326 1 95.62 97 THR B CA 1
ATOM 1633 C C . THR B 1 97 ? 19.484 -4.312 -2.311 1 95.62 97 THR B C 1
ATOM 1635 O O . THR B 1 97 ? 20.625 -4.086 -1.937 1 95.62 97 THR B O 1
ATOM 1638 N N . GLY B 1 98 ? 18.766 -5.301 -1.895 1 96.19 98 GLY B N 1
ATOM 1639 C CA . GLY B 1 98 ? 19.266 -6.164 -0.833 1 96.19 98 GLY B CA 1
ATOM 1640 C C . GLY B 1 98 ? 18.656 -5.844 0.524 1 96.19 98 GLY B C 1
ATOM 1641 O O . GLY B 1 98 ? 18.812 -6.609 1.475 1 96.19 98 GLY B O 1
ATOM 1642 N N . ALA B 1 99 ? 17.969 -4.715 0.664 1 97.19 99 ALA B N 1
ATOM 1643 C CA . ALA B 1 99 ? 17.312 -4.359 1.917 1 97.19 99 ALA B CA 1
ATOM 1644 C C . ALA B 1 99 ? 16.141 -5.305 2.209 1 97.19 99 ALA B C 1
ATOM 1646 O O . ALA B 1 99 ? 15.555 -5.875 1.289 1 97.19 99 ALA B O 1
ATOM 1647 N N . HIS B 1 100 ? 15.789 -5.418 3.445 1 97 100 HIS B N 1
ATOM 1648 C CA . HIS B 1 100 ? 14.719 -6.316 3.863 1 97 100 HIS B CA 1
ATOM 1649 C C . HIS B 1 100 ? 13.383 -5.902 3.248 1 97 100 HIS B C 1
ATOM 1651 O O . HIS B 1 100 ? 12.57 -6.758 2.885 1 97 100 HIS B O 1
ATOM 1657 N N . ASN B 1 101 ? 13.117 -4.672 3.188 1 98.5 101 ASN B N 1
ATOM 1658 C CA . ASN B 1 101 ? 11.922 -4.113 2.566 1 98.5 101 ASN B CA 1
ATOM 1659 C C . ASN B 1 101 ? 12.227 -2.832 1.8 1 98.5 101 ASN B C 1
ATOM 1661 O O . ASN B 1 101 ? 13.328 -2.287 1.91 1 98.5 101 ASN B O 1
ATOM 1665 N N . CYS B 1 102 ? 11.352 -2.344 1.042 1 98.69 102 C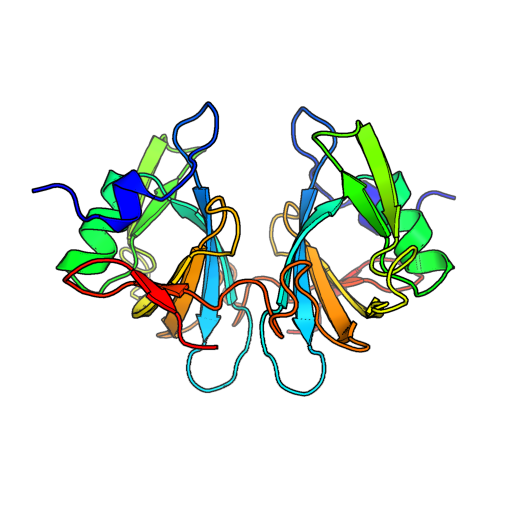YS B N 1
ATOM 1666 C CA . CYS B 1 102 ? 11.578 -1.212 0.152 1 98.69 102 CYS B CA 1
ATOM 1667 C C . CYS B 1 102 ? 11.469 0.108 0.906 1 98.69 102 CYS B C 1
ATOM 1669 O O . CYS B 1 102 ? 11.812 1.163 0.371 1 98.69 102 CYS B O 1
ATOM 1671 N N . PHE B 1 103 ? 10.953 0.093 2.092 1 98.75 103 PHE B N 1
ATOM 1672 C CA . PHE B 1 103 ? 10.648 1.313 2.828 1 98.75 103 PHE B CA 1
ATOM 1673 C C . PHE B 1 103 ? 11.711 1.578 3.893 1 98.75 103 PHE B C 1
ATOM 1675 O O . PHE B 1 103 ? 11.383 1.821 5.055 1 98.75 103 PHE B O 1
ATOM 1682 N N . PHE B 1 104 ? 12.945 1.616 3.416 1 98.44 104 PHE B N 1
ATOM 1683 C CA . PHE B 1 104 ? 14.055 1.741 4.352 1 98.44 104 PHE B CA 1
ATOM 1684 C C . PHE B 1 104 ? 14.539 3.186 4.434 1 98.44 104 PHE B C 1
ATOM 1686 O O . PHE B 1 104 ? 15.57 3.469 5.047 1 98.44 104 PHE B O 1
ATOM 1693 N N . ARG B 1 105 ? 13.852 4.172 3.846 1 98.5 105 ARG B N 1
ATOM 1694 C CA . ARG B 1 105 ? 14.195 5.59 3.902 1 98.5 105 ARG B CA 1
ATOM 1695 C C . ARG B 1 105 ? 13.18 6.371 4.723 1 98.5 105 ARG B C 1
ATOM 1697 O O . ARG B 1 105 ? 12.055 6.605 4.262 1 98.5 105 ARG B O 1
ATOM 1704 N N . ARG B 1 106 ? 13.562 6.781 5.805 1 98.75 106 ARG B N 1
ATOM 1705 C CA . ARG B 1 106 ? 12.719 7.547 6.711 1 98.75 106 ARG B CA 1
ATOM 1706 C C . ARG B 1 106 ? 12.758 9.031 6.379 1 98.75 106 ARG B C 1
ATOM 1708 O O . ARG B 1 106 ? 13.828 9.586 6.125 1 98.75 106 ARG B O 1
ATOM 1715 N N . VAL B 1 107 ? 11.633 9.641 6.344 1 98.62 107 VAL B N 1
ATOM 1716 C CA . VAL B 1 107 ? 11.539 11.078 6.133 1 98.62 107 VAL B CA 1
ATOM 1717 C C . VAL B 1 107 ? 11.82 11.812 7.441 1 98.62 107 VAL B C 1
ATOM 1719 O O . VAL B 1 107 ? 11.203 11.523 8.469 1 98.62 107 VAL B O 1
ATOM 1722 N N . THR B 1 108 ? 12.758 12.727 7.406 1 97.5 108 THR B N 1
ATOM 1723 C CA . THR B 1 108 ? 13.094 13.57 8.547 1 97.5 108 THR B CA 1
ATOM 1724 C C . THR B 1 108 ? 12.922 15.047 8.195 1 97.5 108 THR B C 1
ATOM 1726 O O . THR B 1 108 ? 12.602 15.391 7.055 1 97.5 108 THR B O 1
ATOM 1729 N N . LYS B 1 109 ? 13.102 15.883 9.156 1 93.06 109 LYS B N 1
ATOM 1730 C CA . LYS B 1 109 ? 13 17.328 8.93 1 93.06 109 LYS B CA 1
ATOM 1731 C C . LYS B 1 109 ? 14.023 17.797 7.898 1 93.06 109 LYS B C 1
ATOM 1733 O O . LYS B 1 109 ? 13.766 18.734 7.141 1 93.06 109 LYS B O 1
ATOM 1738 N N . ASP B 1 110 ? 15.156 17.078 7.777 1 92.25 110 ASP B N 1
ATOM 1739 C CA . ASP B 1 110 ? 16.281 17.531 6.953 1 92.25 110 ASP B CA 1
ATOM 1740 C C . ASP B 1 110 ? 16.359 16.719 5.664 1 92.25 110 ASP B C 1
ATOM 1742 O O . ASP B 1 110 ? 17.281 16.906 4.859 1 92.25 110 ASP B O 1
ATOM 1746 N N . GLY B 1 111 ? 15.461 15.797 5.473 1 95.38 111 GLY B N 1
ATOM 1747 C CA . GLY B 1 111 ? 15.523 14.984 4.27 1 95.38 111 GLY B CA 1
ATOM 1748 C C . GLY B 1 111 ? 15.195 13.523 4.523 1 95.38 111 GLY B C 1
ATOM 1749 O O . GLY B 1 111 ? 14.195 13.211 5.172 1 95.38 111 GLY B O 1
ATOM 1750 N N . LEU B 1 112 ? 15.945 12.664 3.809 1 96.88 112 LEU B N 1
ATOM 1751 C CA . LEU B 1 112 ? 15.75 11.227 3.932 1 96.88 112 LEU B CA 1
ATOM 1752 C C . LEU B 1 112 ? 16.906 10.578 4.68 1 96.88 112 LEU B C 1
ATOM 1754 O O . LEU B 1 112 ? 18.062 10.938 4.469 1 96.88 112 LEU B O 1
ATOM 1758 N N . GLU B 1 113 ? 16.547 9.672 5.57 1 97.88 113 GLU B N 1
ATOM 1759 C CA . GLU B 1 113 ? 17.531 8.891 6.312 1 97.88 113 GLU B CA 1
ATOM 1760 C C . GLU B 1 113 ? 17.344 7.395 6.066 1 97.88 113 GLU B C 1
ATOM 1762 O O . GLU B 1 113 ? 16.25 6.859 6.25 1 97.88 113 GLU B O 1
ATOM 1767 N N . GLU B 1 114 ? 18.391 6.66 5.641 1 96.75 114 GLU B N 1
ATOM 1768 C CA . GLU B 1 114 ? 18.328 5.211 5.496 1 96.75 114 GLU B CA 1
ATOM 1769 C C . GLU B 1 114 ? 18.328 4.52 6.855 1 96.75 114 GLU B C 1
ATOM 1771 O O . GLU B 1 114 ? 19.219 4.75 7.676 1 96.75 114 GLU B O 1
ATOM 1776 N N . ILE B 1 115 ? 17.453 3.678 7.156 1 96.38 115 ILE B N 1
ATOM 1777 C CA . ILE B 1 115 ? 17.312 3.078 8.477 1 96.38 115 ILE B CA 1
ATOM 1778 C C . ILE B 1 115 ? 17.578 1.576 8.391 1 96.38 115 ILE B C 1
ATOM 1780 O O . ILE B 1 115 ? 17.453 0.86 9.391 1 96.38 115 ILE B O 1
ATOM 1784 N N . ALA B 1 116 ? 17.891 1.038 7.215 1 85.69 116 ALA B N 1
ATOM 1785 C CA . ALA B 1 116 ? 18.281 -0.363 7.066 1 85.69 116 ALA B CA 1
ATOM 1786 C C . ALA B 1 116 ? 19.25 -0.542 5.902 1 85.69 116 ALA B C 1
ATOM 1788 O O . ALA B 1 116 ? 19.328 0.312 5.016 1 85.69 116 ALA B O 1
#

pLDDT: mean 97.31, std 2.97, range [73.88, 98.94]

Foldseek 3Di:
DQDVLLVQADAPPVQKAKEWEAAQPPRHTADIAIAHSVQVVCCVVPQWHWHADPVVGDIDTQCPPPVFTWGFDDKDADDNRRYIYTHTDTRAARDPVRHNGPPQWDQDPVGTDGND/DQDVLLVQADAPPVQKAKEWEAAQPPRHTADIAIAHSVQVVVCVVPQWHWHADPVVGDIDTQCPPPVFTWGFDDKDADDNRRYIYTHTHTRAARDPVRHNGPPQWDQDPVGTDGND

Radius of gyration: 16.86 Å; Cα contacts (8 Å, |Δi|>4): 561; chains: 2; bounding box: 37×47×37 Å

Nearest PDB structures (foldseek):
  7bgn-assembly1_B  TM=9.879E-01  e=4.511E-14  Medicago truncatula
  7bgn-assembly3_F  TM=9.898E-01  e=8.704E-14  Medicago truncatula
  7bgn-assembly1_A  TM=9.737E-01  e=7.275E-14  Medicago truncatula
  7bgn-assembly3_E  TM=9.214E-01  e=4.511E-14  Medicago truncatula
  7bgm-assembly1_B  TM=9.278E-01  e=5.729E-14  Medicago truncatula

InterPro domains:
  IPR002496 Phosphoribosyl-AMP cyclohydrolase domain [PF01502] (31-104)
  IPR026660 Phosphoribosyl-AMP cyclohydrolase [MF_01021] (5-108)
  IPR038019 Phosphoribosyl-AMP cyclohydrolase domain superfamily [G3DSA:3.10.20.810] (2-95)
  IPR038019 Phosphoribosyl-AMP cyclohydrolase domain superfamily [SSF141734] (5-112)

Sequence (232 aa):
MTHPVITAARFNEAGLIPAIAQQHDTGEVLMMAWMNAESIAESLSTGQVCYFSRSRGKLWRKGESSGHVQRLVEMRLDCDGDTLLLLVEQTGPACHTGAHNCFFRRVTKDGLEEIAMTHPVITAARFNEAGLIPAIAQQHDTGEVLMMAWMNAESIAESLSTGQVCYFSRSRGKLWRKGESSGHVQRLVEMRLDCDGDTLLLLVEQTGPACHTGAHNCFFRRVTKDGLEEIA

Solvent-accessible surface area (backbone atoms only — not comparable to full-atom values): 12162 Å² total; per-residue (Å²): 132,82,58,54,57,63,74,60,41,46,55,47,96,85,49,36,29,47,32,37,36,24,33,62,86,73,29,48,68,28,48,73,47,34,25,30,66,66,24,50,52,47,19,70,73,70,33,42,39,32,30,36,37,77,93,78,68,41,76,43,48,49,26,72,86,78,66,29,28,32,35,55,75,44,44,23,36,27,80,85,22,52,39,35,42,34,27,24,50,68,35,74,38,66,22,92,87,61,35,68,30,25,57,36,25,36,59,51,97,89,22,76,42,76,79,107,131,82,58,53,57,64,72,60,41,45,54,47,98,85,49,36,28,48,32,36,37,23,35,62,87,73,30,48,68,30,48,73,49,34,26,30,66,64,22,50,52,45,19,71,74,70,32,43,41,32,28,36,38,77,92,77,68,41,77,44,47,49,27,74,85,80,65,30,30,32,35,54,74,44,43,22,36,28,78,84,21,52,39,35,40,32,27,23,49,70,36,74,37,65,22,91,87,59,36,67,30,25,58,36,27,35,58,52,99,90,22,77,42,75,78,106

Secondary structure (DSSP, 8-state):
---HHHHH----TTS-EEEEEEETTT--EEEEEEE-HHHHHHHHHHSB-EEEETTTTEEEETTTTTS--EEEEEEEE-TTSS-EEEEEEE-S-SSTTS-SSS--EEEETTEEEE--/---HHHHH----TTS-EEEEEEETTT--EEEEEEE-HHHHHHHHHHSB-EEEETTTTEEEETTTTTS--EEEEEEEE-TTSS-EEEEEEE-S-SSTTS-SSS--EEEETTEEEE--

Organism: Acidiphilium cryptum (strain JF-5) (NCBI:txid349163)